Protein AF-A0A0A1U941-F1 (afdb_monomer_lite)

Radius of gyration: 19.76 Å; chains: 1; bounding box: 42×55×69 Å

Structure (mmCIF, N/CA/C/O backbone):
data_AF-A0A0A1U941-F1
#
_entry.id   AF-A0A0A1U941-F1
#
loop_
_atom_site.group_PDB
_atom_site.id
_atom_site.type_symbol
_atom_site.label_atom_id
_atom_site.label_alt_id
_atom_site.label_comp_id
_atom_site.label_asym_id
_atom_site.label_entity_id
_atom_site.label_seq_id
_atom_site.pdbx_PDB_ins_code
_atom_site.Cartn_x
_atom_site.Cartn_y
_atom_site.Cartn_z
_atom_site.occupancy
_atom_site.B_iso_or_equiv
_atom_site.auth_seq_id
_atom_site.auth_comp_id
_atom_site.auth_asym_id
_atom_site.auth_atom_id
_atom_site.pdbx_PDB_model_num
ATOM 1 N N . MET A 1 1 ? 17.960 16.215 40.828 1.00 36.94 1 MET A N 1
ATOM 2 C CA . MET A 1 1 ? 18.310 16.130 39.390 1.00 36.94 1 MET A CA 1
ATOM 3 C C . MET A 1 1 ? 17.607 14.929 38.773 1.00 36.94 1 MET A C 1
ATOM 5 O O . MET A 1 1 ? 17.983 13.797 39.035 1.00 36.94 1 MET A O 1
ATOM 9 N N . THR A 1 2 ? 16.534 15.159 38.022 1.00 33.59 2 THR A N 1
ATOM 10 C CA . THR A 1 2 ? 15.685 14.113 37.433 1.00 33.59 2 THR A CA 1
ATOM 11 C C . THR A 1 2 ? 16.182 13.765 36.027 1.00 33.59 2 THR A C 1
ATOM 13 O O . THR A 1 2 ? 16.009 14.549 35.094 1.00 33.59 2 THR A O 1
ATOM 16 N N . MET A 1 3 ? 16.787 12.585 35.854 1.00 32.22 3 MET A N 1
ATOM 17 C CA . MET A 1 3 ? 17.094 12.040 34.526 1.00 32.22 3 MET A CA 1
ATOM 18 C C . MET A 1 3 ? 15.788 11.693 33.794 1.00 32.22 3 MET A C 1
ATOM 20 O O . MET A 1 3 ? 15.129 10.698 34.094 1.00 32.22 3 MET A O 1
ATOM 24 N N . LYS A 1 4 ? 15.391 12.510 32.813 1.00 35.06 4 LYS A N 1
ATOM 25 C CA . LYS A 1 4 ? 14.251 12.219 31.933 1.00 35.06 4 LYS A CA 1
ATOM 26 C C . LYS A 1 4 ? 14.656 11.257 30.805 1.00 35.06 4 LYS A C 1
ATOM 28 O O . LYS A 1 4 ? 15.290 11.651 29.837 1.00 35.06 4 LYS A O 1
ATOM 33 N N . SER A 1 5 ? 14.201 10.007 30.925 1.00 40.88 5 SER A N 1
ATOM 34 C CA . SER A 1 5 ? 13.578 9.175 29.873 1.00 40.88 5 SER A CA 1
ATOM 35 C C . SER A 1 5 ? 14.052 9.377 28.412 1.00 40.88 5 SER A C 1
ATOM 37 O O . SER A 1 5 ? 13.290 9.847 27.564 1.00 40.88 5 SER A O 1
ATOM 39 N N . THR A 1 6 ? 15.251 8.905 28.065 1.00 40.25 6 THR A N 1
ATOM 40 C CA . THR A 1 6 ? 15.697 8.782 26.657 1.00 40.25 6 THR A CA 1
ATOM 41 C C . THR A 1 6 ? 15.328 7.423 26.034 1.00 40.25 6 THR A C 1
ATOM 43 O O . THR A 1 6 ? 15.095 7.340 24.832 1.00 40.25 6 THR A O 1
ATOM 46 N N . LYS A 1 7 ? 15.183 6.352 26.837 1.00 34.38 7 LYS A N 1
ATOM 47 C CA . LYS A 1 7 ? 14.911 4.977 26.350 1.00 34.38 7 LYS A CA 1
ATOM 48 C C . LYS A 1 7 ? 13.519 4.783 25.724 1.00 34.38 7 LYS A C 1
ATOM 50 O O . LYS A 1 7 ? 13.363 3.994 24.798 1.00 34.38 7 LYS A O 1
ATOM 55 N N . THR A 1 8 ? 12.510 5.519 26.184 1.00 39.25 8 THR A N 1
ATOM 56 C CA . THR A 1 8 ? 11.097 5.336 25.788 1.00 39.25 8 THR A CA 1
ATOM 57 C C . THR A 1 8 ? 10.763 5.900 24.400 1.00 39.25 8 THR A C 1
ATOM 59 O O . THR A 1 8 ? 9.733 5.563 23.816 1.00 39.25 8 THR A O 1
ATOM 62 N N . PHE A 1 9 ? 11.598 6.804 23.879 1.00 39.53 9 PHE A N 1
ATOM 63 C CA . PHE A 1 9 ? 11.380 7.457 22.584 1.00 39.53 9 PHE A CA 1
ATOM 64 C C . PHE A 1 9 ? 11.915 6.604 21.426 1.00 39.53 9 PHE A C 1
ATOM 66 O O . PHE A 1 9 ? 11.275 6.503 20.378 1.00 39.53 9 PHE A O 1
ATOM 73 N N . THR A 1 10 ? 13.051 5.937 21.640 1.00 44.06 10 THR A N 1
ATOM 74 C CA . THR A 1 10 ? 13.724 5.089 20.647 1.00 44.06 10 THR A CA 1
ATOM 75 C C . THR A 1 10 ? 12.902 3.842 20.311 1.00 44.06 10 THR A C 1
ATOM 77 O O . THR A 1 10 ? 12.769 3.491 19.139 1.00 44.06 10 THR A O 1
ATOM 80 N N . THR A 1 11 ? 12.260 3.225 21.311 1.00 52.72 11 THR A N 1
ATOM 81 C CA . THR A 1 11 ? 11.390 2.049 21.127 1.00 52.72 11 THR A CA 1
ATOM 82 C C . THR A 1 11 ? 10.137 2.374 20.310 1.00 52.72 11 THR A C 1
ATOM 84 O O . THR A 1 11 ? 9.855 1.705 19.319 1.00 52.72 11 THR A O 1
ATOM 87 N N . LYS A 1 12 ? 9.434 3.471 20.627 1.00 56.75 12 LYS A N 1
ATOM 88 C CA . LYS A 1 12 ? 8.214 3.889 19.905 1.00 56.75 12 LYS A CA 1
ATOM 89 C C . LYS A 1 12 ? 8.467 4.268 18.442 1.00 56.75 12 LYS A C 1
ATOM 91 O O . LYS A 1 12 ? 7.613 4.032 17.584 1.00 56.75 12 LYS A O 1
ATOM 96 N N . ILE A 1 13 ? 9.612 4.890 18.147 1.00 54.88 13 ILE A N 1
ATOM 97 C CA . ILE A 1 13 ? 9.998 5.229 16.769 1.00 54.88 13 ILE A CA 1
ATOM 98 C C . ILE A 1 13 ? 10.307 3.953 15.978 1.00 54.88 13 ILE A C 1
ATOM 100 O O . ILE A 1 13 ? 9.843 3.834 14.842 1.00 54.88 13 ILE A O 1
ATOM 104 N N . SER A 1 14 ? 11.017 2.997 16.587 1.00 60.19 14 SER A N 1
ATOM 105 C CA . SER A 1 14 ? 11.304 1.690 15.986 1.00 60.19 14 SER A CA 1
ATOM 106 C C . SER A 1 14 ? 10.013 0.933 15.643 1.00 60.19 14 SER A C 1
ATOM 108 O O . SER A 1 14 ? 9.787 0.605 14.480 1.00 60.19 14 SER A O 1
ATOM 110 N N . GLU A 1 15 ? 9.081 0.809 16.594 1.00 66.00 15 GLU A N 1
ATOM 111 C CA . GLU A 1 15 ? 7.788 0.133 16.389 1.00 66.00 15 GLU A CA 1
ATOM 112 C C . GLU A 1 15 ? 6.951 0.753 15.261 1.00 66.00 15 GLU A C 1
ATOM 114 O O . GLU A 1 15 ? 6.338 0.047 14.457 1.00 66.00 15 GLU A O 1
ATOM 119 N N . SER A 1 16 ? 6.925 2.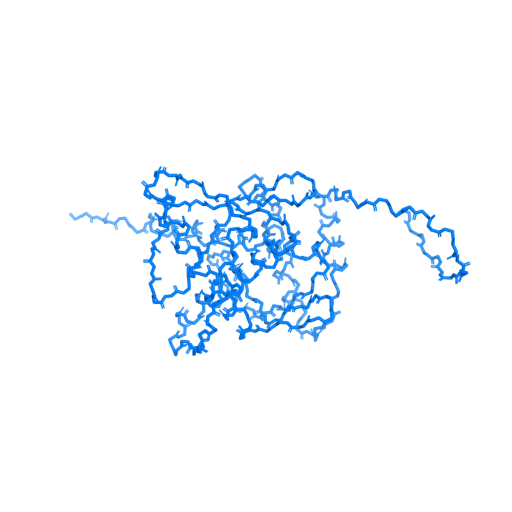088 15.179 1.00 77.75 16 SER A N 1
ATOM 120 C CA . SER A 1 16 ? 6.203 2.805 14.124 1.00 77.75 16 SER A CA 1
ATOM 121 C C . SER A 1 16 ? 6.803 2.538 12.741 1.00 77.75 16 SER A C 1
ATOM 123 O O . SER A 1 16 ? 6.058 2.333 11.781 1.00 77.75 16 SER A O 1
ATOM 125 N N . ARG A 1 17 ? 8.140 2.502 12.625 1.00 79.94 17 ARG A N 1
ATOM 126 C CA . ARG A 1 17 ? 8.818 2.195 11.355 1.00 79.94 17 ARG A CA 1
ATOM 127 C C . ARG A 1 17 ? 8.649 0.734 10.958 1.00 79.94 17 ARG A C 1
ATOM 129 O O . ARG A 1 17 ? 8.277 0.493 9.815 1.00 79.94 17 ARG A O 1
ATOM 136 N N . THR A 1 18 ? 8.818 -0.204 11.887 1.00 84.94 18 THR A N 1
ATOM 137 C CA . THR A 1 18 ? 8.561 -1.634 11.660 1.00 84.94 18 THR A CA 1
ATOM 138 C C . THR A 1 18 ? 7.131 -1.864 11.185 1.00 84.94 18 THR A C 1
ATOM 140 O O . THR A 1 18 ? 6.916 -2.528 10.179 1.00 84.94 18 THR A O 1
ATOM 143 N N . LYS A 1 19 ? 6.128 -1.228 11.809 1.00 87.94 19 LYS A N 1
ATOM 144 C CA . LYS A 1 19 ? 4.737 -1.350 11.346 1.00 87.94 19 LYS A CA 1
ATOM 145 C C . LYS A 1 19 ? 4.562 -0.900 9.892 1.00 87.94 19 LYS A C 1
ATOM 147 O O . LYS A 1 19 ? 3.838 -1.547 9.140 1.00 87.94 19 LYS A O 1
ATOM 152 N N . LYS A 1 20 ? 5.202 0.204 9.495 1.00 90.38 20 LYS A N 1
ATOM 153 C CA . LYS A 1 20 ? 5.170 0.671 8.102 1.00 90.38 20 LYS A CA 1
ATOM 154 C C . LYS A 1 20 ? 5.884 -0.297 7.167 1.00 90.38 20 LYS A C 1
ATOM 156 O O . LYS A 1 20 ? 5.332 -0.613 6.125 1.00 90.38 20 LYS A O 1
ATOM 161 N N . ALA A 1 21 ? 7.061 -0.787 7.550 1.00 89.75 21 ALA A N 1
ATOM 162 C CA . ALA A 1 21 ? 7.839 -1.721 6.744 1.00 89.75 21 ALA A CA 1
ATOM 163 C C . ALA A 1 21 ? 7.063 -3.020 6.495 1.00 89.75 21 ALA A C 1
ATOM 165 O O . ALA A 1 21 ? 6.881 -3.399 5.343 1.00 89.75 21 ALA A O 1
ATOM 166 N N . LEU A 1 22 ? 6.507 -3.631 7.544 1.00 91.88 22 LEU A N 1
ATOM 167 C CA . LEU A 1 22 ? 5.680 -4.835 7.433 1.00 91.88 22 LEU A CA 1
ATOM 168 C C . LEU A 1 22 ? 4.399 -4.584 6.626 1.00 91.88 22 LEU A C 1
ATOM 170 O O . LEU A 1 22 ? 4.016 -5.410 5.803 1.00 91.88 22 LEU A O 1
ATOM 174 N N . SER A 1 23 ? 3.756 -3.427 6.814 1.00 94.44 23 SER A N 1
ATOM 175 C CA . SER A 1 23 ? 2.601 -3.036 6.000 1.00 94.44 23 SER A CA 1
ATOM 176 C C . SER A 1 23 ? 2.958 -2.857 4.525 1.00 94.44 23 SER A C 1
ATOM 178 O O . SER A 1 23 ? 2.134 -3.164 3.676 1.00 94.44 23 SER A O 1
ATOM 180 N N . THR A 1 24 ? 4.134 -2.329 4.189 1.00 94.06 24 THR A N 1
ATOM 181 C CA . THR A 1 24 ? 4.571 -2.229 2.790 1.00 94.06 24 THR A CA 1
ATOM 182 C C . THR A 1 24 ? 4.964 -3.597 2.246 1.00 94.06 24 THR A C 1
ATOM 184 O O . THR A 1 24 ? 4.633 -3.903 1.107 1.00 94.06 24 THR A O 1
ATOM 187 N N . ALA A 1 25 ? 5.610 -4.444 3.051 1.00 91.81 25 ALA A N 1
ATOM 188 C CA . ALA A 1 25 ? 5.963 -5.808 2.667 1.00 91.81 25 ALA A CA 1
ATOM 189 C C . ALA A 1 25 ? 4.730 -6.634 2.297 1.00 91.81 25 ALA A C 1
ATOM 191 O O . ALA A 1 25 ? 4.763 -7.354 1.305 1.00 91.81 25 ALA A O 1
ATOM 192 N N . SER A 1 26 ? 3.631 -6.498 3.046 1.00 94.69 26 SER A N 1
ATOM 193 C CA . SER A 1 26 ? 2.393 -7.204 2.718 1.00 94.69 26 SER A CA 1
ATOM 194 C C . SER A 1 26 ? 1.805 -6.717 1.392 1.00 94.69 26 SER A C 1
ATOM 196 O O . SER A 1 26 ? 1.438 -7.539 0.559 1.00 94.69 26 SER A O 1
ATOM 198 N N . LEU A 1 27 ? 1.790 -5.404 1.138 1.00 96.81 27 LEU A N 1
ATOM 199 C CA . LEU A 1 27 ? 1.355 -4.860 -0.153 1.00 96.81 27 LEU A CA 1
ATOM 200 C C . LEU A 1 27 ? 2.236 -5.345 -1.314 1.00 96.81 27 LEU A C 1
ATOM 202 O O . LEU A 1 27 ? 1.707 -5.703 -2.363 1.00 96.81 27 LEU A O 1
ATOM 206 N N . ILE A 1 28 ? 3.560 -5.385 -1.127 1.00 94.00 28 ILE A N 1
ATOM 207 C CA . ILE A 1 28 ? 4.504 -5.917 -2.120 1.00 94.00 28 ILE A CA 1
ATOM 208 C C . ILE A 1 28 ? 4.195 -7.387 -2.396 1.00 94.00 28 ILE A C 1
ATOM 210 O O . ILE A 1 28 ? 3.999 -7.742 -3.552 1.00 94.00 28 ILE A O 1
ATOM 214 N N . LEU A 1 29 ? 4.094 -8.217 -1.354 1.00 93.50 29 LEU A N 1
ATOM 215 C CA . LEU A 1 29 ? 3.805 -9.646 -1.477 1.00 93.50 29 LEU A CA 1
ATOM 216 C C . LEU A 1 29 ? 2.537 -9.889 -2.303 1.00 93.50 29 LEU A C 1
ATOM 218 O O . LEU A 1 29 ? 2.562 -10.645 -3.270 1.00 93.50 29 LEU A O 1
ATOM 222 N N . PHE A 1 30 ? 1.441 -9.206 -1.965 1.00 94.25 30 PHE A N 1
ATOM 223 C CA . PHE A 1 30 ? 0.198 -9.346 -2.719 1.00 94.25 30 PHE A CA 1
ATOM 224 C C . PHE A 1 30 ? 0.293 -8.776 -4.132 1.00 94.25 30 PHE A C 1
ATOM 226 O O . PHE A 1 30 ? -0.311 -9.344 -5.031 1.00 94.25 30 PHE A O 1
ATOM 233 N N . SER A 1 31 ? 1.066 -7.713 -4.359 1.00 93.81 31 SER A N 1
ATOM 234 C CA . SER A 1 31 ? 1.250 -7.172 -5.710 1.00 93.81 31 SER A CA 1
ATOM 235 C C . SER A 1 31 ? 2.032 -8.133 -6.606 1.00 93.81 31 SER A C 1
ATOM 237 O O . SER A 1 31 ? 1.650 -8.352 -7.751 1.00 93.81 31 SER A O 1
ATOM 239 N N . LEU A 1 32 ? 3.083 -8.762 -6.075 1.00 91.06 32 LEU A N 1
ATOM 240 C CA . LEU A 1 32 ? 3.851 -9.793 -6.778 1.00 91.06 32 LEU A CA 1
ATOM 241 C C . LEU A 1 32 ? 2.991 -11.029 -7.090 1.00 91.06 32 LEU A C 1
ATOM 243 O O . LEU A 1 32 ? 3.099 -11.586 -8.176 1.00 91.06 32 LEU A O 1
ATOM 247 N N . ASN A 1 33 ? 2.080 -11.403 -6.183 1.00 90.12 33 ASN A N 1
ATOM 248 C CA . ASN A 1 33 ? 1.083 -12.462 -6.408 1.00 90.12 33 ASN A CA 1
ATOM 249 C C . ASN A 1 33 ? 0.000 -12.084 -7.437 1.00 90.12 33 ASN A C 1
ATOM 251 O O . ASN A 1 33 ? -0.875 -12.894 -7.732 1.00 90.12 33 ASN A O 1
ATOM 255 N N . GLN A 1 34 ? 0.004 -10.849 -7.934 1.00 90.31 34 GLN A N 1
ATOM 256 C CA . GLN A 1 34 ? -0.816 -10.388 -9.055 1.00 90.31 34 GLN A CA 1
ATOM 257 C C . GLN A 1 34 ? 0.052 -10.160 -10.299 1.00 90.31 34 GLN A C 1
ATOM 259 O O . GLN A 1 34 ? -0.248 -9.281 -11.098 1.00 90.31 34 GLN A O 1
ATOM 264 N N . ASP A 1 35 ? 1.158 -10.902 -10.421 1.00 90.06 35 ASP A N 1
ATOM 265 C CA . ASP A 1 35 ? 2.114 -10.861 -11.533 1.00 90.06 35 ASP A CA 1
ATOM 266 C C . ASP A 1 35 ? 2.799 -9.502 -11.759 1.00 90.06 35 ASP A C 1
ATOM 268 O O . ASP A 1 35 ? 3.413 -9.262 -12.804 1.00 90.06 35 ASP A O 1
ATOM 272 N N . ALA A 1 36 ? 2.748 -8.603 -10.771 1.00 88.50 36 ALA A N 1
ATOM 273 C CA . ALA A 1 36 ? 3.471 -7.346 -10.857 1.00 88.50 36 ALA A CA 1
ATOM 274 C C . ALA A 1 36 ? 4.982 -7.578 -10.762 1.00 88.50 36 ALA A C 1
ATOM 276 O O . ALA A 1 36 ? 5.465 -8.426 -10.009 1.00 88.50 36 ALA A O 1
ATOM 277 N N . LYS A 1 37 ? 5.749 -6.757 -11.477 1.00 89.81 37 LYS A N 1
ATOM 278 C CA . LYS A 1 37 ? 7.209 -6.683 -11.358 1.00 89.81 37 LYS A CA 1
ATOM 279 C C . LYS A 1 37 ? 7.583 -5.342 -10.752 1.00 89.81 37 LYS A C 1
ATOM 281 O O . LYS A 1 37 ? 7.129 -4.304 -11.225 1.00 89.81 37 LYS A O 1
ATOM 286 N N . ILE A 1 38 ? 8.413 -5.352 -9.715 1.00 87.44 38 ILE A N 1
ATOM 287 C CA . ILE A 1 38 ? 8.789 -4.143 -8.980 1.00 87.44 38 ILE A CA 1
ATOM 288 C C . ILE A 1 38 ? 10.301 -3.983 -9.029 1.00 87.44 38 ILE A C 1
ATOM 290 O O . ILE A 1 38 ? 11.036 -4.842 -8.549 1.00 87.44 38 ILE A O 1
ATOM 294 N N . LYS A 1 39 ? 10.762 -2.851 -9.554 1.00 85.12 39 LYS A N 1
ATOM 295 C CA . LYS A 1 39 ? 12.149 -2.418 -9.418 1.00 85.12 39 LYS A CA 1
ATOM 296 C C . LYS A 1 39 ? 12.263 -1.542 -8.180 1.00 85.12 39 LYS A C 1
ATOM 298 O O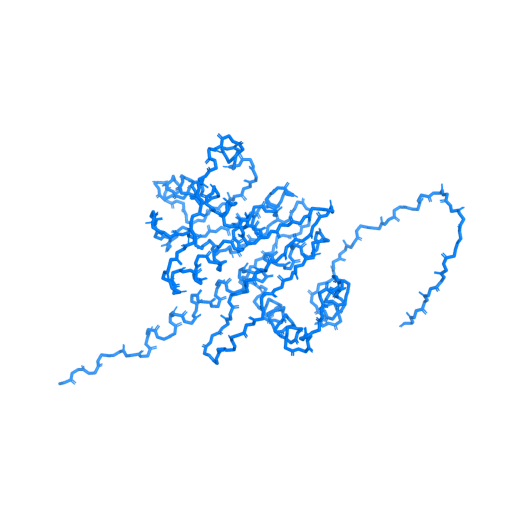 . LYS A 1 39 ? 11.559 -0.538 -8.065 1.00 85.12 39 LYS A O 1
ATOM 303 N N . PHE A 1 40 ? 13.147 -1.896 -7.256 1.00 82.12 40 PHE A N 1
ATOM 304 C CA . PHE A 1 40 ? 13.417 -1.099 -6.060 1.00 82.12 40 PHE A CA 1
ATOM 305 C C . PHE A 1 40 ? 14.607 -0.175 -6.276 1.00 82.12 40 PHE A C 1
ATOM 307 O O . PHE A 1 40 ? 15.533 -0.505 -7.011 1.00 82.12 40 PHE A O 1
ATOM 314 N N . ASN A 1 41 ? 14.595 0.974 -5.600 1.00 69.62 41 ASN A N 1
ATOM 315 C CA . ASN A 1 41 ? 15.787 1.810 -5.538 1.00 69.62 41 ASN A CA 1
ATOM 316 C C . ASN A 1 41 ? 16.819 1.098 -4.659 1.00 69.62 41 ASN A C 1
ATOM 318 O O . ASN A 1 41 ? 16.453 0.554 -3.610 1.00 69.62 41 ASN A O 1
ATOM 322 N N . SER A 1 42 ? 18.095 1.124 -5.038 1.00 53.56 42 SER A N 1
ATOM 323 C CA . SER A 1 42 ? 19.158 0.665 -4.147 1.00 53.56 42 SER A CA 1
ATOM 324 C C . SER A 1 42 ? 19.086 1.476 -2.842 1.00 53.56 42 SER A C 1
ATOM 326 O O . SER A 1 42 ? 18.858 2.690 -2.839 1.00 53.56 42 SER A O 1
ATOM 328 N N . THR A 1 43 ? 19.182 0.817 -1.682 1.00 49.22 43 THR A N 1
ATOM 329 C CA . THR A 1 43 ? 19.010 1.504 -0.389 1.00 49.22 43 THR A CA 1
ATOM 330 C C . THR A 1 43 ? 20.264 1.421 0.478 1.00 49.22 43 THR A C 1
ATOM 332 O O . THR A 1 43 ? 20.522 0.379 1.064 1.00 49.22 43 THR A O 1
ATOM 335 N N . LYS A 1 44 ? 20.922 2.569 0.734 1.00 43.81 44 LYS A N 1
ATOM 336 C CA . LYS A 1 44 ? 20.970 3.177 2.086 1.00 43.81 44 LYS A CA 1
ATOM 337 C C . LYS A 1 44 ? 20.757 2.230 3.258 1.00 43.81 44 LYS A C 1
ATOM 339 O O . LYS A 1 44 ? 19.694 2.345 3.856 1.00 43.81 44 LYS A O 1
ATOM 344 N N . GLU A 1 45 ? 21.659 1.293 3.563 1.00 42.00 45 GLU A N 1
ATOM 345 C CA . GLU A 1 45 ? 21.644 0.504 4.807 1.00 42.00 45 GLU A CA 1
ATOM 346 C C . GLU A 1 45 ? 21.455 1.403 6.037 1.00 42.00 45 GLU A C 1
ATOM 348 O O . GLU A 1 45 ? 21.943 2.528 6.102 1.00 42.00 45 GLU A O 1
ATOM 353 N N . SER A 1 46 ? 20.643 0.937 6.981 1.00 42.00 46 SER A N 1
ATOM 354 C CA . SER A 1 46 ? 20.362 1.614 8.244 1.00 42.00 46 SER A CA 1
ATOM 355 C C . SER A 1 46 ? 20.349 0.525 9.301 1.00 42.00 46 SER A C 1
ATOM 357 O O . SER A 1 46 ? 19.467 -0.333 9.277 1.00 42.00 46 SER A O 1
ATOM 359 N N . ASN A 1 47 ? 21.306 0.586 10.223 1.00 44.38 47 ASN A N 1
ATOM 360 C CA . ASN A 1 47 ? 21.529 -0.440 11.244 1.00 44.38 47 ASN A CA 1
ATOM 361 C C . ASN A 1 47 ? 20.440 -0.488 12.333 1.00 44.38 47 ASN A C 1
ATOM 363 O O . ASN A 1 47 ? 20.409 -1.428 13.116 1.00 44.38 47 ASN A O 1
ATOM 367 N N . TYR A 1 48 ? 19.544 0.506 12.404 1.00 44.94 48 TYR A N 1
ATOM 368 C CA . TYR A 1 48 ? 18.706 0.726 13.594 1.00 44.94 48 TYR A CA 1
ATOM 369 C C . TYR A 1 48 ? 17.212 0.391 13.439 1.00 44.94 48 TYR A C 1
ATOM 371 O O . TYR A 1 48 ? 16.501 0.370 14.441 1.00 44.94 48 TYR A O 1
ATOM 379 N N . ALA A 1 49 ? 16.701 0.168 12.221 1.00 57.03 49 ALA A N 1
ATOM 380 C CA . ALA A 1 49 ? 15.280 -0.121 11.991 1.00 57.03 49 ALA A CA 1
ATOM 381 C C . ALA A 1 49 ? 15.025 -0.810 10.642 1.00 57.03 49 ALA A C 1
ATOM 383 O O . ALA A 1 49 ? 15.795 -0.648 9.690 1.00 57.03 49 ALA A O 1
ATOM 384 N N . GLU A 1 50 ? 13.894 -1.516 10.533 1.00 66.81 50 GLU A N 1
ATOM 385 C CA . GLU A 1 50 ? 13.411 -2.012 9.244 1.00 66.81 50 GLU A CA 1
ATOM 386 C C . GLU A 1 50 ? 13.119 -0.846 8.294 1.00 66.81 50 GLU A C 1
ATOM 388 O O . GLU A 1 50 ? 12.461 0.141 8.649 1.00 66.81 50 GLU A O 1
ATOM 393 N N . LYS A 1 51 ? 13.641 -0.952 7.069 1.00 75.06 51 LYS A N 1
ATOM 394 C CA . LYS A 1 51 ? 13.415 0.050 6.034 1.00 75.06 51 LYS A CA 1
ATOM 395 C C . LYS A 1 51 ? 12.080 -0.201 5.355 1.00 75.06 51 LYS A C 1
ATOM 397 O O . LYS A 1 51 ? 11.749 -1.329 5.007 1.00 75.06 51 LYS A O 1
ATOM 402 N N . VAL A 1 52 ? 11.357 0.887 5.132 1.00 80.62 52 VAL A N 1
ATOM 403 C CA . VAL A 1 52 ? 10.203 0.902 4.241 1.00 80.62 52 VAL A CA 1
ATOM 404 C C . VAL A 1 52 ? 10.752 0.922 2.819 1.00 80.62 52 VAL A C 1
ATOM 406 O O . VAL A 1 52 ? 11.536 1.809 2.477 1.00 80.62 52 VAL A O 1
ATOM 409 N N . PHE A 1 53 ? 10.398 -0.079 2.019 1.00 81.88 53 PHE A N 1
ATOM 410 C CA . PHE A 1 53 ? 10.854 -0.170 0.636 1.00 81.88 53 PHE A CA 1
ATOM 411 C C . PHE A 1 53 ? 10.248 0.945 -0.222 1.00 81.88 53 PHE A C 1
ATOM 413 O O . PHE A 1 53 ? 9.107 1.353 -0.014 1.00 81.88 53 PHE A O 1
ATOM 420 N N . ILE A 1 54 ? 11.027 1.428 -1.192 1.00 82.81 54 ILE A N 1
ATOM 421 C CA . ILE A 1 54 ? 10.618 2.440 -2.169 1.00 82.81 54 ILE A CA 1
ATOM 422 C C . ILE A 1 54 ? 10.878 1.865 -3.562 1.00 82.81 54 ILE A C 1
ATOM 424 O O . ILE A 1 54 ? 12.021 1.536 -3.891 1.00 82.81 54 ILE A O 1
ATOM 428 N N . GLY A 1 55 ? 9.828 1.751 -4.371 1.00 83.50 55 GLY A N 1
ATOM 429 C CA . GLY A 1 55 ? 9.939 1.382 -5.777 1.00 83.50 55 GLY A CA 1
ATOM 430 C C . GLY A 1 55 ? 10.468 2.527 -6.643 1.00 83.50 55 GLY A C 1
ATOM 431 O O . GLY A 1 55 ? 10.269 3.710 -6.354 1.00 83.50 55 GLY A O 1
ATOM 432 N N . GLU A 1 56 ? 11.139 2.174 -7.730 1.00 84.88 56 GLU A N 1
ATOM 433 C CA . GLU A 1 56 ? 11.432 3.071 -8.853 1.00 84.88 56 GLU A CA 1
ATOM 434 C C . GLU A 1 56 ? 10.450 2.860 -9.990 1.00 84.88 56 GLU A C 1
ATOM 436 O O . GLU A 1 56 ? 10.011 3.830 -10.604 1.00 84.88 56 GLU A O 1
ATOM 441 N N . GLU A 1 57 ? 10.114 1.595 -10.230 1.00 87.94 57 GLU A N 1
ATOM 442 C CA . GLU A 1 57 ? 9.323 1.161 -11.363 1.00 87.94 57 GLU A CA 1
ATOM 443 C C . GLU A 1 57 ? 8.426 -0.003 -10.953 1.00 87.94 57 GLU A C 1
ATOM 445 O O . GLU A 1 57 ? 8.823 -0.874 -10.175 1.00 87.94 57 GLU A O 1
ATOM 450 N N . PHE A 1 58 ? 7.210 -0.005 -11.474 1.00 91.56 58 PHE A N 1
ATOM 451 C CA . PHE A 1 58 ? 6.222 -1.046 -11.268 1.00 91.56 58 PHE A CA 1
ATOM 452 C C . PHE A 1 58 ? 5.631 -1.410 -12.626 1.00 91.56 58 PHE A C 1
ATOM 454 O O . PHE A 1 58 ? 5.051 -0.554 -13.292 1.00 91.56 58 PHE A O 1
ATOM 461 N N . LYS A 1 59 ? 5.789 -2.665 -13.050 1.00 93.62 59 LYS A N 1
ATOM 462 C CA . LYS A 1 59 ? 5.245 -3.174 -14.312 1.00 93.62 59 LYS A CA 1
ATOM 463 C C . LYS A 1 59 ? 4.126 -4.164 -14.048 1.00 93.62 59 LYS A C 1
ATOM 465 O O . LYS A 1 59 ? 4.290 -5.070 -13.234 1.00 93.62 59 LYS A O 1
ATOM 470 N N . ILE A 1 60 ? 3.033 -4.035 -14.783 1.00 93.88 60 ILE A N 1
ATOM 471 C CA . ILE A 1 60 ? 1.927 -4.993 -14.773 1.00 93.88 60 ILE A CA 1
ATOM 472 C C . ILE A 1 60 ? 1.186 -4.922 -16.105 1.00 93.88 60 ILE A C 1
ATOM 474 O O . ILE A 1 60 ? 0.965 -3.825 -16.607 1.00 93.88 60 ILE A O 1
ATOM 478 N N . GLU A 1 61 ? 0.809 -6.065 -16.688 1.00 91.94 61 GLU A N 1
ATOM 479 C CA . GLU A 1 61 ? -0.043 -6.113 -17.897 1.00 91.94 61 GLU A CA 1
ATOM 480 C C . GLU A 1 61 ? 0.453 -5.196 -19.040 1.00 91.94 61 GLU A C 1
ATOM 482 O O . GLU A 1 61 ? -0.318 -4.492 -19.687 1.00 91.94 61 GLU A O 1
ATOM 487 N N . GLY A 1 62 ? 1.773 -5.135 -19.248 1.00 88.62 62 GLY A N 1
ATOM 488 C CA . GLY A 1 62 ? 2.395 -4.278 -20.267 1.00 88.62 62 GLY A CA 1
ATOM 489 C C . GLY A 1 62 ? 2.446 -2.779 -19.933 1.00 88.62 62 GLY A C 1
ATOM 490 O O . GLY A 1 62 ? 3.062 -2.019 -20.674 1.00 88.62 62 GLY A O 1
ATOM 491 N N . LYS A 1 63 ? 1.865 -2.338 -18.812 1.00 94.00 63 LYS A N 1
ATOM 492 C CA . LYS A 1 63 ? 1.966 -0.963 -18.308 1.00 94.00 63 LYS A CA 1
ATOM 493 C C . LYS A 1 63 ? 3.182 -0.808 -17.408 1.00 94.00 63 LYS A C 1
ATOM 495 O O . LYS A 1 63 ? 3.503 -1.703 -16.626 1.00 94.00 63 LYS A O 1
ATOM 500 N N . VAL A 1 64 ? 3.822 0.355 -17.491 1.00 93.75 64 VAL A N 1
ATOM 501 C CA . VAL A 1 64 ? 4.964 0.738 -16.657 1.00 93.75 64 VAL A CA 1
ATOM 502 C C . VAL A 1 64 ? 4.596 1.997 -15.887 1.00 93.75 64 VAL A C 1
ATOM 504 O O . VAL A 1 64 ? 4.221 3.002 -16.482 1.00 93.75 64 VAL A O 1
ATOM 507 N N . TYR A 1 65 ? 4.709 1.927 -14.567 1.00 93.62 65 TYR A N 1
ATOM 508 C CA . TYR A 1 65 ? 4.492 3.037 -13.649 1.00 93.62 65 TYR A CA 1
ATOM 509 C C . TYR A 1 65 ? 5.813 3.406 -12.989 1.00 93.62 65 TYR A C 1
ATOM 511 O O . TYR A 1 65 ? 6.585 2.538 -12.580 1.00 93.62 65 TYR A O 1
ATOM 519 N N . THR A 1 66 ? 6.055 4.700 -12.859 1.00 91.56 66 THR A N 1
ATOM 520 C CA . THR A 1 66 ? 7.296 5.276 -12.346 1.00 91.56 66 THR A CA 1
ATOM 521 C C . THR A 1 66 ? 7.027 6.157 -11.126 1.00 91.56 66 THR A C 1
ATOM 523 O O . THR A 1 66 ? 5.890 6.330 -10.683 1.00 91.56 66 THR A O 1
ATOM 526 N N . ARG A 1 67 ? 8.075 6.751 -10.545 1.00 86.69 67 ARG A N 1
ATOM 527 C CA . ARG A 1 67 ? 7.941 7.624 -9.362 1.00 86.69 67 ARG A CA 1
ATOM 528 C C . ARG A 1 67 ? 6.925 8.769 -9.525 1.00 86.69 67 ARG A C 1
ATOM 530 O O . ARG A 1 67 ? 6.148 8.958 -8.587 1.00 86.69 67 ARG A O 1
ATOM 537 N N . PRO A 1 68 ? 6.894 9.522 -10.644 1.00 88.94 68 PRO A N 1
ATOM 538 C CA . PRO A 1 68 ? 5.827 10.490 -10.903 1.00 88.94 68 PRO A CA 1
ATOM 539 C C . PRO A 1 68 ? 4.420 9.891 -10.794 1.00 88.94 68 PRO A C 1
ATOM 541 O O . PRO A 1 68 ? 3.551 10.489 -10.159 1.00 88.94 68 PRO A O 1
ATOM 544 N N . ASP A 1 69 ? 4.208 8.686 -11.327 1.00 91.19 69 ASP A N 1
ATOM 545 C CA . ASP A 1 69 ? 2.913 8.000 -11.275 1.00 91.19 69 ASP A CA 1
ATOM 546 C C . ASP A 1 69 ? 2.543 7.593 -9.848 1.00 91.19 69 ASP A C 1
ATOM 548 O O . ASP A 1 69 ? 1.396 7.768 -9.426 1.00 91.19 69 ASP A O 1
ATOM 552 N N . PHE A 1 70 ? 3.520 7.111 -9.069 1.00 91.81 70 PHE A N 1
ATOM 553 C CA . PHE A 1 70 ? 3.315 6.769 -7.659 1.00 91.81 70 PHE A CA 1
ATOM 554 C C . PHE A 1 70 ? 2.891 7.994 -6.856 1.00 91.81 70 PHE A C 1
ATOM 556 O O . PHE A 1 70 ? 1.941 7.933 -6.078 1.00 91.81 70 PHE A O 1
ATOM 563 N N . LEU A 1 71 ? 3.583 9.118 -7.061 1.00 88.81 71 LEU A N 1
ATOM 564 C CA . LEU A 1 71 ? 3.273 10.379 -6.401 1.00 88.81 71 LEU A CA 1
ATOM 565 C C . LEU A 1 71 ? 1.870 10.857 -6.773 1.00 88.81 71 LEU A C 1
ATOM 567 O O . LEU A 1 71 ? 1.051 11.073 -5.882 1.00 88.81 71 LEU A O 1
ATOM 571 N N . LYS A 1 72 ? 1.571 10.958 -8.071 1.00 88.75 72 LYS A N 1
ATOM 572 C CA . LYS A 1 72 ? 0.258 11.367 -8.583 1.00 88.75 72 LYS A CA 1
ATOM 573 C C . LYS A 1 72 ? -0.872 10.525 -7.987 1.00 88.75 72 LYS A C 1
ATOM 575 O O . LYS A 1 72 ? -1.820 11.073 -7.426 1.00 88.75 72 LYS A O 1
ATOM 580 N N . THR A 1 73 ? -0.734 9.202 -8.043 1.00 91.12 73 THR A N 1
ATOM 581 C CA . THR A 1 73 ? -1.708 8.254 -7.480 1.00 91.12 73 THR A CA 1
ATOM 582 C C . THR A 1 73 ? -1.884 8.470 -5.980 1.00 91.12 73 THR A C 1
ATOM 584 O O . THR A 1 73 ? -3.005 8.532 -5.478 1.00 91.12 73 THR A O 1
ATOM 587 N N . ALA A 1 74 ? -0.780 8.644 -5.252 1.00 91.06 74 ALA A N 1
ATOM 588 C CA . ALA A 1 74 ? -0.811 8.825 -3.812 1.00 91.06 74 ALA A CA 1
ATOM 589 C C . ALA A 1 74 ? -1.442 10.150 -3.373 1.00 91.06 74 ALA A C 1
ATOM 591 O O . ALA A 1 74 ? -2.087 10.168 -2.328 1.00 91.06 74 ALA A O 1
ATOM 592 N N . TYR A 1 75 ? -1.294 11.237 -4.138 1.00 87.62 75 TYR A N 1
ATOM 593 C CA . TYR A 1 75 ? -1.979 12.503 -3.855 1.00 87.62 75 TYR A CA 1
ATOM 594 C C . TYR A 1 75 ? -3.496 12.364 -3.981 1.00 87.62 75 TYR A C 1
ATOM 596 O O . TYR A 1 75 ? -4.218 12.730 -3.053 1.00 87.62 75 TYR A O 1
ATOM 604 N N . LEU A 1 76 ? -3.968 11.786 -5.089 1.00 88.12 76 LEU A N 1
ATOM 605 C CA . LEU A 1 76 ? -5.394 11.536 -5.308 1.00 88.12 76 LEU A CA 1
ATOM 606 C C . LEU A 1 76 ? -5.965 10.621 -4.216 1.00 88.12 76 LEU A C 1
ATOM 608 O O . LEU A 1 76 ? -6.973 10.940 -3.589 1.00 88.12 76 LEU A O 1
ATOM 612 N N . PHE A 1 77 ? -5.256 9.535 -3.907 1.00 91.62 77 PHE A N 1
ATOM 613 C CA . PHE A 1 77 ? -5.648 8.602 -2.855 1.00 91.62 77 PHE A CA 1
ATOM 614 C C . PHE A 1 77 ? -5.698 9.256 -1.471 1.00 91.62 77 PHE A C 1
ATOM 616 O O . PHE A 1 77 ? -6.616 9.008 -0.691 1.00 91.62 77 PHE A O 1
ATOM 623 N N . ASN A 1 78 ? -4.726 10.114 -1.158 1.00 89.50 78 ASN A N 1
ATOM 624 C CA . ASN A 1 78 ? -4.655 10.817 0.119 1.00 89.50 78 ASN A CA 1
ATOM 625 C C . ASN A 1 78 ? -5.853 11.754 0.328 1.00 89.50 78 ASN A C 1
ATOM 627 O O . ASN A 1 78 ? -6.330 11.864 1.456 1.00 89.50 78 ASN A O 1
ATOM 631 N N . ASN A 1 79 ? -6.365 12.385 -0.732 1.00 86.06 79 ASN A N 1
ATOM 632 C CA . ASN A 1 79 ? -7.556 13.234 -0.656 1.00 86.06 79 ASN A CA 1
ATOM 633 C C . ASN A 1 79 ? -8.812 12.420 -0.316 1.00 86.06 79 ASN A C 1
ATOM 635 O O . ASN A 1 79 ? -9.540 12.776 0.610 1.00 86.06 79 ASN A O 1
ATOM 639 N N . GLU A 1 80 ? -9.027 11.282 -0.976 1.00 88.81 80 GLU A N 1
ATOM 640 C CA . GLU A 1 80 ? -10.189 10.433 -0.681 1.00 88.81 80 GLU A CA 1
ATOM 641 C C . GLU A 1 80 ? -10.113 9.799 0.697 1.00 88.81 80 GLU A C 1
ATOM 643 O O . GLU A 1 80 ? -11.045 9.876 1.504 1.00 88.81 80 GLU A O 1
ATOM 648 N N . MET A 1 81 ? -8.949 9.247 1.027 1.00 91.25 81 MET A N 1
ATOM 649 C CA . MET A 1 81 ? -8.705 8.721 2.358 1.00 91.25 81 MET A CA 1
ATOM 650 C C . MET A 1 81 ? -8.853 9.803 3.426 1.00 91.25 81 MET A C 1
ATOM 652 O O . MET A 1 81 ? -9.237 9.488 4.554 1.00 91.25 81 MET A O 1
ATOM 656 N N . HIS A 1 82 ? -8.596 11.078 3.110 1.00 88.75 82 HIS A N 1
ATOM 657 C CA . HIS A 1 82 ? -8.831 12.160 4.057 1.00 88.75 82 HIS A CA 1
ATOM 658 C C . HIS A 1 82 ? -10.302 12.218 4.480 1.00 88.75 82 HIS A C 1
ATOM 660 O O . HIS A 1 82 ? -10.599 12.262 5.678 1.00 88.75 82 HIS A O 1
ATOM 666 N N . ASN A 1 83 ? -11.211 12.171 3.507 1.00 88.25 83 ASN A N 1
ATOM 667 C CA . ASN A 1 83 ? -12.652 12.215 3.736 1.00 88.25 83 ASN A CA 1
ATOM 668 C C . ASN A 1 83 ? -13.131 10.976 4.498 1.00 88.25 83 ASN A C 1
ATOM 670 O O . ASN A 1 83 ? -13.776 11.111 5.542 1.00 88.25 83 ASN A O 1
ATOM 674 N N . ILE A 1 84 ? -12.715 9.786 4.053 1.00 91.19 84 ILE A N 1
ATOM 675 C CA . ILE A 1 84 ? -13.071 8.506 4.683 1.00 91.19 84 ILE A CA 1
ATOM 676 C C . ILE A 1 84 ? -12.638 8.485 6.158 1.00 91.19 84 ILE A C 1
ATOM 678 O O . ILE A 1 84 ? -13.422 8.162 7.053 1.00 91.19 84 ILE A O 1
ATOM 682 N N . ILE A 1 85 ? -11.389 8.865 6.448 1.00 91.56 85 ILE A N 1
ATOM 683 C CA . ILE A 1 85 ? -10.854 8.850 7.815 1.00 91.56 85 ILE A CA 1
ATOM 684 C C . ILE A 1 85 ? -11.505 9.931 8.684 1.00 91.56 85 ILE A C 1
ATOM 686 O O . ILE A 1 85 ? -11.752 9.692 9.870 1.00 91.56 85 ILE A O 1
ATOM 690 N N . LYS A 1 86 ? -11.791 11.116 8.128 1.00 89.94 86 LYS A N 1
ATOM 691 C CA . LYS A 1 86 ? -12.492 12.191 8.845 1.00 89.94 86 LYS A CA 1
ATOM 692 C C . LYS A 1 86 ? -13.888 11.738 9.270 1.00 89.94 86 LYS A C 1
ATOM 694 O O . LYS A 1 86 ? -14.259 11.922 10.430 1.00 89.94 86 LYS A O 1
ATOM 699 N N . GLU A 1 87 ? -14.630 11.100 8.371 1.00 91.31 87 GLU A N 1
ATOM 700 C CA . GLU A 1 87 ? -15.956 10.567 8.673 1.00 91.31 87 GLU A CA 1
ATOM 701 C C . GLU A 1 87 ? -15.901 9.438 9.709 1.00 91.31 87 GLU A C 1
ATOM 703 O O . GLU A 1 87 ? -16.650 9.466 10.688 1.00 91.31 87 GLU A O 1
ATOM 708 N N . ALA A 1 88 ? -14.982 8.483 9.548 1.00 92.44 88 ALA A N 1
ATOM 709 C CA . ALA A 1 88 ? -14.808 7.379 10.487 1.00 92.44 88 ALA A CA 1
ATOM 710 C C . ALA A 1 88 ? -14.501 7.871 11.908 1.00 92.44 88 ALA A C 1
ATOM 712 O O . ALA A 1 88 ? -15.101 7.403 12.875 1.00 92.44 88 ALA A O 1
ATOM 713 N N . LYS A 1 89 ? -13.623 8.874 12.041 1.00 90.81 89 LYS A N 1
ATOM 714 C CA . LYS A 1 89 ? -13.326 9.502 13.334 1.00 90.81 89 LYS A CA 1
ATOM 715 C C . LYS A 1 89 ? -14.540 10.185 13.948 1.00 90.81 89 LYS A C 1
ATOM 717 O O . LYS A 1 89 ? -14.758 10.024 15.144 1.00 90.81 89 LYS A O 1
ATOM 722 N N . ARG A 1 90 ? -15.336 10.905 13.148 1.00 91.62 90 ARG A N 1
ATOM 723 C CA . ARG A 1 90 ? -16.591 11.524 13.609 1.00 91.62 90 ARG A CA 1
ATOM 724 C C . ARG A 1 90 ? -17.562 10.475 14.160 1.00 91.62 90 ARG A C 1
ATOM 726 O O . ARG A 1 90 ? -18.230 10.737 15.149 1.00 91.62 90 ARG A O 1
ATOM 733 N N . LYS A 1 91 ? -17.603 9.288 13.551 1.00 93.38 91 LYS A N 1
ATOM 734 C CA . LYS A 1 91 ? -18.428 8.149 13.988 1.00 93.38 91 LYS A CA 1
ATOM 735 C C . LYS A 1 91 ? -17.791 7.303 15.106 1.00 93.38 91 LYS A C 1
ATOM 737 O O . LYS A 1 91 ? -18.356 6.286 15.483 1.00 93.38 91 LYS A O 1
ATOM 742 N N . GLY A 1 92 ? -16.606 7.661 15.610 1.00 90.94 92 GLY A N 1
ATOM 743 C CA . GLY A 1 92 ? -15.895 6.875 16.629 1.00 90.94 92 GLY A CA 1
ATOM 744 C C . GLY A 1 92 ? -15.362 5.519 16.141 1.00 90.94 92 GLY A C 1
ATOM 745 O O . GLY A 1 92 ? -14.969 4.678 16.952 1.00 90.94 92 GLY A O 1
ATOM 746 N N . VAL A 1 93 ? -15.315 5.295 14.825 1.00 93.25 93 VAL A N 1
ATOM 747 C CA . VAL A 1 93 ? -14.866 4.039 14.215 1.00 93.25 93 VAL A CA 1
ATOM 748 C C . VAL A 1 93 ? -13.344 3.922 14.327 1.00 93.25 93 VAL A C 1
ATOM 750 O O . VAL A 1 93 ? -12.590 4.778 13.852 1.00 93.25 93 VAL A O 1
ATOM 753 N N . ARG A 1 94 ? -12.880 2.846 14.976 1.00 90.62 94 ARG A N 1
ATOM 754 C CA . ARG A 1 94 ? -11.452 2.612 15.258 1.00 90.62 94 ARG A CA 1
ATOM 755 C C . ARG A 1 94 ? -10.680 2.076 14.061 1.00 90.62 94 ARG A C 1
ATOM 757 O O . ARG A 1 94 ? -9.530 2.470 13.878 1.00 90.62 94 ARG A O 1
ATOM 764 N N . ASP A 1 95 ? -11.310 1.216 13.272 1.00 93.56 95 ASP A N 1
ATOM 765 C CA . ASP A 1 95 ? -10.713 0.580 12.105 1.00 93.56 95 ASP A CA 1
ATOM 766 C C . ASP A 1 95 ? -11.623 0.775 10.897 1.00 93.56 95 ASP A C 1
ATOM 768 O O . ASP A 1 95 ? -12.836 0.600 10.976 1.00 93.56 95 ASP A O 1
ATOM 772 N N . VAL A 1 96 ? -11.023 1.188 9.788 1.00 94.62 96 VAL A N 1
ATOM 773 C CA . VAL A 1 96 ? -11.705 1.486 8.535 1.00 94.62 96 VAL A CA 1
ATOM 774 C C . VAL A 1 96 ? -11.327 0.426 7.524 1.00 94.62 96 VAL A C 1
ATOM 776 O O . VAL A 1 96 ? -10.144 0.216 7.251 1.00 94.62 96 VAL A O 1
ATOM 779 N N . THR A 1 97 ? -12.351 -0.194 6.958 1.00 95.56 97 THR A N 1
ATOM 780 C CA . THR A 1 97 ? -12.258 -1.119 5.834 1.00 95.56 97 THR A CA 1
ATOM 781 C C . THR A 1 97 ? -12.466 -0.327 4.549 1.00 95.56 97 THR A C 1
ATOM 783 O O . THR A 1 97 ? -13.490 0.332 4.402 1.00 95.56 97 THR A O 1
ATOM 786 N N . VAL A 1 98 ? -11.490 -0.367 3.647 1.00 95.81 98 VAL A N 1
ATOM 787 C CA . VAL A 1 98 ? -11.462 0.379 2.385 1.00 95.81 98 VAL A CA 1
ATOM 788 C C . VAL A 1 98 ? -11.499 -0.610 1.229 1.00 95.81 98 VAL A C 1
ATOM 790 O O . VAL A 1 98 ? -10.693 -1.536 1.185 1.00 95.81 98 VAL A O 1
ATOM 793 N N . ASN A 1 99 ? -12.413 -0.397 0.288 1.00 94.50 99 ASN A N 1
ATOM 794 C CA . ASN A 1 99 ? -12.480 -1.113 -0.985 1.00 94.50 99 ASN A CA 1
ATOM 795 C C . ASN A 1 99 ? -12.493 -0.106 -2.149 1.00 94.50 99 ASN A C 1
ATOM 797 O O . ASN A 1 99 ? -12.620 1.101 -1.928 1.00 94.50 99 ASN A O 1
ATOM 801 N N . TYR A 1 100 ? -12.387 -0.588 -3.388 1.00 90.94 100 TYR A N 1
ATOM 802 C CA . TYR A 1 100 ? -12.335 0.292 -4.561 1.00 90.94 100 TYR A CA 1
ATOM 803 C C . TYR A 1 100 ? -13.573 1.177 -4.738 1.00 90.94 100 TYR A C 1
ATOM 805 O O . TYR A 1 100 ? -13.461 2.332 -5.139 1.00 90.94 100 TYR A O 1
ATOM 813 N N . ASN A 1 101 ? -14.760 0.683 -4.370 1.00 89.06 101 ASN A N 1
ATOM 814 C CA . ASN A 1 101 ? -15.999 1.456 -4.481 1.00 89.06 101 ASN A CA 1
ATOM 815 C C . ASN A 1 101 ? -15.993 2.717 -3.609 1.00 89.06 101 ASN A C 1
ATOM 817 O O . ASN A 1 101 ? -16.686 3.680 -3.925 1.00 89.06 101 ASN A O 1
ATOM 821 N N . MET A 1 102 ? -15.204 2.730 -2.535 1.00 89.00 102 MET A N 1
ATOM 822 C CA . MET A 1 102 ? -15.053 3.899 -1.669 1.00 89.00 102 MET A CA 1
ATOM 823 C C . MET A 1 102 ? -14.134 4.972 -2.266 1.00 89.00 102 MET A C 1
ATOM 825 O O . MET A 1 102 ? -14.083 6.074 -1.734 1.00 89.00 102 MET A O 1
ATOM 829 N N . LEU A 1 103 ? -13.425 4.670 -3.358 1.00 85.50 103 LEU A N 1
ATOM 830 C CA . LEU A 1 103 ? -12.482 5.572 -4.025 1.00 85.50 103 LEU A CA 1
ATOM 831 C C . LEU A 1 103 ? -13.020 6.151 -5.343 1.00 85.50 103 LEU A C 1
ATOM 833 O O . LEU A 1 103 ? -12.252 6.708 -6.122 1.00 85.50 103 LEU A O 1
ATOM 837 N N . ARG A 1 104 ? -14.324 6.021 -5.624 1.00 69.62 104 ARG A N 1
ATOM 838 C CA . ARG A 1 104 ? -14.933 6.400 -6.918 1.00 69.62 104 ARG A CA 1
ATOM 839 C C . ARG A 1 104 ? -14.638 7.844 -7.346 1.00 69.62 104 ARG A C 1
ATOM 841 O O . ARG A 1 104 ? -14.482 8.112 -8.531 1.00 69.62 104 ARG A O 1
ATOM 848 N N . SER A 1 105 ? -14.497 8.762 -6.398 1.00 67.81 105 SER A N 1
ATOM 849 C CA . SER A 1 105 ? -14.145 10.171 -6.625 1.00 67.81 105 SER A CA 1
ATOM 850 C C . SER A 1 105 ? -12.713 10.389 -7.136 1.00 67.81 105 SER A C 1
ATOM 852 O O . SER A 1 105 ? -12.460 11.411 -7.777 1.00 67.81 105 SER A O 1
ATOM 854 N N . MET A 1 106 ? -11.793 9.423 -6.972 1.00 68.50 106 MET A N 1
ATOM 855 C CA . MET A 1 106 ? -10.449 9.507 -7.568 1.00 68.50 106 MET A CA 1
ATOM 856 C C . MET A 1 106 ? -10.501 9.586 -9.097 1.00 68.50 106 MET A C 1
ATOM 858 O O . MET A 1 106 ? -9.651 10.241 -9.691 1.00 68.50 106 MET A O 1
ATOM 862 N N . GLN A 1 107 ? -11.490 8.945 -9.731 1.00 64.12 107 GLN A N 1
ATOM 863 C CA . GLN A 1 107 ? -11.595 8.868 -11.194 1.00 64.12 107 GLN A CA 1
ATOM 864 C C . GLN A 1 107 ? -11.929 10.224 -11.836 1.00 64.12 107 GLN A C 1
ATOM 866 O O . GLN A 1 107 ? -11.546 10.470 -12.975 1.00 64.12 107 GLN A O 1
ATOM 871 N N . ASN A 1 108 ? -12.587 11.117 -11.087 1.00 65.44 108 ASN A N 1
ATOM 872 C CA . ASN A 1 108 ? -13.061 12.419 -11.572 1.00 65.44 108 ASN A CA 1
ATOM 873 C C . ASN A 1 108 ? -12.243 13.601 -11.027 1.00 65.44 108 ASN A C 1
ATOM 875 O O . ASN A 1 108 ? -12.598 14.759 -11.238 1.00 65.44 108 ASN A O 1
ATOM 879 N N . SER A 1 109 ? -11.178 13.326 -10.276 1.00 71.38 109 SER A N 1
ATOM 880 C CA . SER A 1 109 ? -10.402 14.360 -9.598 1.00 71.38 109 SER A CA 1
ATOM 881 C C . SER A 1 109 ? -9.381 15.009 -10.529 1.00 71.38 109 SER A C 1
ATOM 883 O O . SER A 1 109 ? -8.691 14.334 -11.294 1.00 71.38 109 SER A O 1
ATOM 885 N N . VAL A 1 110 ? -9.233 16.333 -10.414 1.00 69.44 110 VAL A N 1
ATOM 886 C CA . VAL A 1 110 ? -8.185 17.074 -11.123 1.00 69.44 110 VAL A CA 1
ATOM 887 C C . VAL A 1 110 ? -6.827 16.570 -10.650 1.00 69.44 110 VAL A C 1
ATOM 889 O O . VAL A 1 110 ? -6.534 16.555 -9.453 1.00 69.44 110 VAL A O 1
ATOM 892 N N . ILE A 1 111 ? -5.999 16.153 -11.602 1.00 66.31 111 ILE A N 1
ATOM 893 C CA . ILE A 1 111 ? -4.639 15.696 -11.340 1.00 66.31 111 ILE A CA 1
ATOM 894 C C . ILE A 1 111 ? -3.825 16.903 -10.859 1.00 66.31 111 ILE A C 1
ATOM 896 O O . ILE A 1 111 ? -3.636 17.837 -11.639 1.00 66.31 111 ILE A O 1
ATOM 900 N N . PRO A 1 112 ? -3.333 16.916 -9.608 1.00 66.25 112 PRO A N 1
ATOM 901 C CA . PRO A 1 112 ? -2.500 18.016 -9.153 1.00 66.25 112 PRO A CA 1
ATOM 902 C C . PRO A 1 112 ? -1.159 17.996 -9.895 1.00 66.25 112 PRO A C 1
ATOM 904 O O . PRO A 1 112 ? -0.591 16.930 -10.143 1.00 66.25 112 PRO A O 1
ATOM 907 N N . GLU A 1 113 ? -0.625 19.176 -10.208 1.00 65.75 113 GLU A N 1
ATOM 908 C CA . GLU A 1 113 ? 0.768 19.3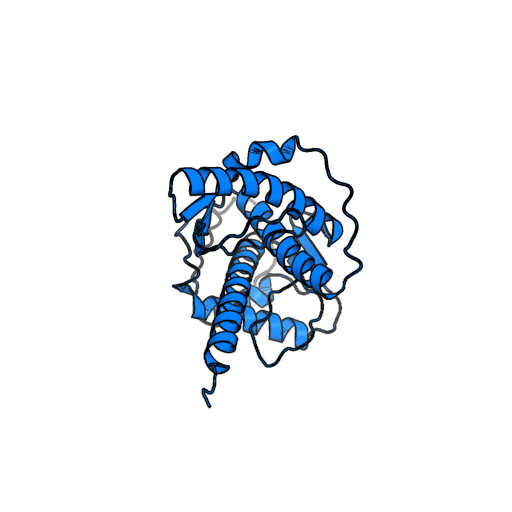10 -10.633 1.00 65.75 113 GLU A CA 1
ATOM 909 C C . GLU A 1 113 ? 1.661 18.991 -9.425 1.00 65.75 113 GLU A C 1
ATOM 911 O O . GLU A 1 113 ? 1.752 19.761 -8.465 1.00 65.75 113 GLU A O 1
ATOM 916 N N . VAL A 1 114 ? 2.275 17.808 -9.423 1.00 65.56 114 VAL A N 1
ATOM 917 C CA . VAL A 1 114 ? 3.085 17.353 -8.291 1.00 65.56 114 VAL A CA 1
ATOM 918 C C . VAL A 1 114 ? 4.535 17.778 -8.486 1.00 65.56 114 VAL A C 1
ATOM 920 O O . VAL A 1 114 ? 5.257 17.199 -9.295 1.00 65.56 114 VAL A O 1
ATOM 923 N N . LYS A 1 115 ? 4.985 18.755 -7.696 1.00 65.06 115 LYS A N 1
ATOM 924 C CA . LYS A 1 115 ? 6.405 19.125 -7.603 1.00 65.06 115 LYS A CA 1
ATOM 925 C C . LYS A 1 115 ? 7.073 18.314 -6.496 1.00 65.06 115 LYS A C 1
ATOM 927 O O . LYS A 1 115 ? 6.521 18.182 -5.405 1.00 65.06 115 LYS A O 1
ATOM 932 N N . GLU A 1 116 ? 8.255 17.757 -6.764 1.00 67.56 116 GLU A N 1
ATOM 933 C CA . GLU A 1 116 ? 9.029 17.085 -5.715 1.00 67.56 116 GLU A CA 1
ATOM 934 C C . GLU A 1 116 ? 9.440 18.085 -4.623 1.00 67.56 116 GLU A C 1
ATOM 936 O O . GLU A 1 116 ? 9.894 19.195 -4.907 1.00 67.56 116 GLU A O 1
ATOM 941 N N . ASP A 1 117 ? 9.345 17.664 -3.359 1.00 71.06 117 ASP A N 1
ATOM 942 C CA . ASP A 1 117 ? 9.862 18.451 -2.243 1.00 71.06 117 ASP A CA 1
ATOM 943 C C . ASP A 1 117 ? 11.377 18.648 -2.357 1.00 71.06 117 ASP A C 1
ATOM 945 O O . ASP A 1 117 ? 12.152 17.688 -2.413 1.00 71.06 117 ASP A O 1
ATOM 949 N N . GLN A 1 118 ? 11.813 19.904 -2.268 1.00 70.19 118 GLN A N 1
ATOM 950 C CA . GLN A 1 118 ? 13.235 20.256 -2.227 1.00 70.19 118 GLN A CA 1
ATOM 951 C C . GLN A 1 118 ? 13.913 19.781 -0.927 1.00 70.19 118 GLN A C 1
ATOM 953 O O . GLN A 1 118 ? 15.117 19.529 -0.888 1.00 70.19 118 GLN A O 1
ATOM 958 N N . ASN A 1 119 ? 13.143 19.594 0.153 1.00 75.31 119 ASN A N 1
ATOM 959 C CA . ASN A 1 119 ? 13.661 19.081 1.418 1.00 75.31 119 ASN A CA 1
ATOM 960 C C . ASN A 1 119 ? 13.853 17.556 1.362 1.00 75.31 119 ASN A C 1
ATOM 962 O O . ASN A 1 119 ? 12.887 16.793 1.371 1.00 75.31 119 ASN A O 1
ATOM 966 N N . SER A 1 120 ? 15.106 17.098 1.407 1.00 69.19 120 SER A N 1
ATOM 967 C CA . SER A 1 120 ? 15.476 15.680 1.274 1.00 69.19 120 SER A CA 1
ATOM 968 C C . SER A 1 120 ? 14.796 14.736 2.280 1.00 69.19 120 SER A C 1
ATOM 970 O O . SER A 1 120 ? 14.444 13.608 1.924 1.00 69.19 120 SER A O 1
ATOM 972 N N . LYS A 1 121 ? 14.558 15.179 3.525 1.00 67.75 121 LYS A N 1
ATOM 973 C CA . LYS A 1 121 ? 13.873 14.372 4.553 1.00 67.75 121 LYS A CA 1
ATOM 974 C C . LYS A 1 121 ? 12.382 14.229 4.255 1.00 67.75 121 LYS A C 1
ATOM 976 O O . LYS A 1 121 ? 11.825 13.151 4.463 1.00 67.75 121 LYS A O 1
ATOM 981 N N . VAL A 1 122 ? 11.739 15.306 3.803 1.00 70.12 122 VAL A N 1
ATOM 982 C CA . VAL A 1 122 ? 10.319 15.306 3.413 1.00 70.12 122 VAL A CA 1
ATOM 983 C C . VAL A 1 122 ? 10.138 14.475 2.148 1.00 70.12 122 VAL A C 1
ATOM 985 O O . VAL A 1 122 ? 9.309 13.570 2.134 1.00 70.12 122 VAL A O 1
ATOM 988 N N . ARG A 1 123 ? 11.018 14.670 1.162 1.00 75.19 123 ARG A N 1
ATOM 989 C CA . ARG A 1 123 ? 11.063 13.909 -0.086 1.00 75.19 123 ARG A CA 1
ATOM 990 C C . ARG A 1 123 ? 11.118 12.403 0.152 1.00 75.19 123 ARG A C 1
ATOM 992 O O . ARG A 1 123 ? 10.325 11.669 -0.423 1.00 75.19 123 ARG A O 1
ATOM 999 N N . ASN A 1 124 ? 11.996 11.922 1.034 1.00 73.81 124 ASN A N 1
ATOM 1000 C CA . ASN A 1 124 ? 12.086 10.485 1.321 1.00 73.81 124 ASN A CA 1
ATOM 1001 C C . ASN A 1 124 ? 10.824 9.938 2.004 1.00 73.81 124 ASN A C 1
ATOM 1003 O O . ASN A 1 124 ? 10.338 8.880 1.618 1.00 73.81 124 ASN A O 1
ATOM 1007 N N . LYS A 1 125 ? 10.252 10.665 2.974 1.00 77.44 125 LYS A N 1
ATOM 1008 C CA . LYS A 1 125 ? 8.989 10.264 3.620 1.00 77.44 125 LYS A CA 1
ATOM 1009 C C . LYS A 1 125 ? 7.828 10.219 2.626 1.00 77.44 125 LYS A C 1
ATOM 1011 O O . LYS A 1 125 ? 7.033 9.284 2.671 1.00 77.44 125 LYS A O 1
ATOM 1016 N N . ASN A 1 126 ? 7.752 11.205 1.735 1.00 82.88 126 ASN A N 1
ATOM 1017 C CA . ASN A 1 126 ? 6.736 11.260 0.693 1.00 82.88 126 ASN A CA 1
ATOM 1018 C C . ASN A 1 126 ? 6.947 10.153 -0.342 1.00 82.88 126 ASN A C 1
ATOM 1020 O O . ASN A 1 126 ? 5.967 9.566 -0.766 1.00 82.88 126 ASN A O 1
ATOM 1024 N N . ARG A 1 127 ? 8.189 9.778 -0.675 1.00 85.00 127 ARG A N 1
ATOM 1025 C CA . ARG A 1 127 ? 8.482 8.623 -1.544 1.00 85.00 127 ARG A CA 1
ATOM 1026 C C . ARG A 1 127 ? 8.071 7.286 -0.917 1.00 85.00 127 ARG A C 1
ATOM 1028 O O . ARG A 1 127 ? 7.453 6.477 -1.600 1.00 85.00 127 ARG A O 1
ATOM 1035 N N . GLU A 1 128 ? 8.354 7.073 0.372 1.00 88.69 128 GLU A N 1
ATOM 1036 C CA . GLU A 1 128 ? 7.877 5.894 1.122 1.00 88.69 128 GLU A CA 1
ATOM 1037 C C . GLU A 1 128 ? 6.343 5.810 1.099 1.00 88.69 128 GLU A C 1
ATOM 1039 O O . GLU A 1 128 ? 5.771 4.771 0.769 1.00 88.69 128 GLU A O 1
ATOM 1044 N N . ALA A 1 129 ? 5.670 6.916 1.435 1.00 90.00 129 ALA A N 1
ATOM 1045 C CA . ALA A 1 129 ? 4.212 6.984 1.444 1.00 90.00 129 ALA A CA 1
ATOM 1046 C C . ALA A 1 129 ? 3.620 6.824 0.042 1.00 90.00 129 ALA A C 1
ATOM 1048 O O . ALA A 1 129 ? 2.649 6.095 -0.120 1.00 90.00 129 ALA A O 1
ATOM 1049 N N . ALA A 1 130 ? 4.217 7.457 -0.967 1.00 91.56 130 ALA A N 1
ATOM 1050 C CA . ALA A 1 130 ? 3.723 7.428 -2.332 1.00 91.56 130 ALA A CA 1
ATOM 1051 C C . ALA A 1 130 ? 3.750 6.022 -2.913 1.00 91.56 130 ALA A C 1
ATOM 1053 O O . ALA A 1 130 ? 2.736 5.547 -3.412 1.00 91.56 130 ALA A O 1
ATOM 1054 N N . PHE A 1 131 ? 4.879 5.329 -2.774 1.00 93.06 131 PHE A N 1
ATOM 1055 C CA . PHE A 1 131 ? 4.992 3.959 -3.248 1.00 93.06 131 PHE A CA 1
ATOM 1056 C C . PHE A 1 131 ? 4.030 3.019 -2.505 1.00 93.06 131 PHE A C 1
ATOM 1058 O O . PHE A 1 131 ? 3.286 2.276 -3.137 1.00 93.06 131 PHE A O 1
ATOM 1065 N N . SER A 1 132 ? 3.968 3.097 -1.171 1.00 95.00 132 SER A N 1
ATOM 1066 C CA . SER A 1 132 ? 3.043 2.262 -0.393 1.00 95.00 132 SER A CA 1
ATOM 1067 C C . SER A 1 132 ? 1.573 2.534 -0.734 1.00 95.00 132 SER A C 1
ATOM 1069 O O . SER A 1 132 ? 0.777 1.603 -0.801 1.00 95.00 132 SER A O 1
ATOM 1071 N N . ASN A 1 133 ? 1.194 3.794 -0.945 1.00 95.56 133 ASN A N 1
ATOM 1072 C CA . ASN A 1 133 ? -0.177 4.158 -1.299 1.00 95.56 133 ASN A CA 1
ATOM 1073 C C . ASN A 1 133 ? -0.512 3.757 -2.739 1.00 95.56 133 ASN A C 1
ATOM 1075 O O . ASN A 1 133 ? -1.625 3.312 -2.991 1.00 95.56 133 ASN A O 1
ATOM 1079 N N . PHE A 1 134 ? 0.446 3.848 -3.663 1.00 96.12 134 PHE A N 1
ATOM 1080 C CA . PHE A 1 134 ? 0.287 3.342 -5.024 1.00 96.12 134 PHE A CA 1
ATOM 1081 C C . PHE A 1 134 ? -0.011 1.836 -5.032 1.00 96.12 134 PHE A C 1
ATOM 1083 O O . PHE A 1 134 ? -0.996 1.420 -5.634 1.00 96.12 134 PHE A O 1
ATOM 1090 N N . LEU A 1 135 ? 0.767 1.029 -4.298 1.00 97.25 135 LEU A N 1
ATOM 1091 C CA . LEU A 1 135 ? 0.503 -0.412 -4.182 1.00 97.25 135 LEU A CA 1
ATOM 1092 C C . LEU A 1 135 ? -0.876 -0.696 -3.569 1.00 97.25 135 LEU A C 1
ATOM 1094 O O . LEU A 1 135 ? -1.562 -1.628 -3.980 1.00 97.25 135 LEU A O 1
ATOM 1098 N N . ALA A 1 136 ? -1.300 0.111 -2.592 1.00 97.62 136 ALA A N 1
ATOM 1099 C CA . ALA A 1 136 ? -2.630 -0.013 -2.009 1.00 97.62 136 ALA A CA 1
ATOM 1100 C C . ALA A 1 136 ? -3.729 0.231 -3.055 1.00 97.62 136 ALA A C 1
ATOM 1102 O O . ALA A 1 136 ? -4.633 -0.590 -3.170 1.00 97.62 136 ALA A O 1
ATOM 1103 N N . VAL A 1 137 ? -3.630 1.304 -3.846 1.00 96.50 137 VAL A N 1
ATOM 1104 C CA . VAL A 1 137 ? -4.584 1.596 -4.932 1.00 96.50 137 VAL A CA 1
ATOM 1105 C C . VAL A 1 137 ? -4.601 0.473 -5.966 1.00 96.50 137 VAL A C 1
ATOM 1107 O O . VAL A 1 137 ? -5.676 -0.017 -6.294 1.00 96.50 137 VAL A O 1
ATOM 1110 N N . PHE A 1 138 ? -3.428 0.005 -6.397 1.00 96.19 138 PHE A N 1
ATOM 1111 C CA . PHE A 1 138 ? -3.290 -1.111 -7.334 1.00 96.19 138 PHE A CA 1
ATOM 1112 C C . PHE A 1 138 ? -4.039 -2.374 -6.872 1.00 96.19 138 PHE A C 1
ATOM 1114 O O . PHE A 1 138 ? -4.733 -3.016 -7.662 1.00 96.19 138 PHE A O 1
ATOM 1121 N N . LEU A 1 139 ? -3.914 -2.736 -5.590 1.00 97.25 139 LEU A N 1
ATOM 1122 C CA . LEU A 1 139 ? -4.621 -3.889 -5.029 1.00 97.25 139 LEU A CA 1
ATOM 1123 C C . LEU A 1 139 ? -6.124 -3.625 -4.916 1.00 97.25 139 LEU A C 1
ATOM 1125 O O . LEU A 1 139 ? -6.923 -4.499 -5.246 1.00 97.25 139 LEU A O 1
ATOM 1129 N N . LEU A 1 140 ? -6.526 -2.429 -4.477 1.00 96.69 140 LEU A N 1
ATOM 1130 C CA . LEU A 1 140 ? -7.939 -2.057 -4.393 1.00 96.69 140 LEU A CA 1
ATOM 1131 C C . LEU A 1 140 ? -8.612 -2.173 -5.770 1.00 96.69 140 LEU A C 1
ATOM 1133 O O . LEU A 1 140 ? -9.655 -2.812 -5.867 1.00 96.69 140 LEU A O 1
ATOM 1137 N N . GLU A 1 141 ? -7.985 -1.665 -6.836 1.00 94.31 141 GLU A N 1
ATOM 1138 C CA . GLU A 1 141 ? -8.453 -1.798 -8.229 1.00 94.31 141 GLU A CA 1
ATOM 1139 C C . GLU A 1 141 ? -8.681 -3.254 -8.664 1.00 94.31 141 GLU A C 1
ATOM 1141 O O . GLU A 1 141 ? -9.547 -3.524 -9.492 1.00 94.31 141 GLU A O 1
ATOM 1146 N N . ARG A 1 142 ? -7.955 -4.205 -8.067 1.00 94.88 142 ARG A N 1
ATOM 1147 C CA . ARG A 1 142 ? -8.081 -5.653 -8.316 1.00 94.88 142 ARG A CA 1
ATOM 1148 C C . ARG A 1 142 ? -9.061 -6.356 -7.376 1.00 94.88 142 ARG A C 1
ATOM 1150 O O . ARG A 1 142 ? -9.057 -7.578 -7.267 1.00 94.88 142 ARG A O 1
ATOM 1157 N N . GLY A 1 143 ? -9.902 -5.598 -6.678 1.00 95.44 143 GLY A N 1
ATOM 1158 C CA . GLY A 1 143 ? -10.948 -6.135 -5.808 1.00 95.44 143 GLY A CA 1
ATOM 1159 C C . GLY A 1 143 ? -10.471 -6.528 -4.411 1.00 95.44 143 GLY A C 1
ATOM 1160 O O . GLY A 1 143 ? -11.248 -7.092 -3.642 1.00 95.44 143 GLY A O 1
ATOM 1161 N N . PHE A 1 144 ? -9.226 -6.213 -4.040 1.00 97.38 144 PHE A N 1
ATOM 1162 C CA . PHE A 1 144 ? -8.795 -6.371 -2.655 1.00 97.38 144 PHE A CA 1
ATOM 1163 C C . PHE A 1 144 ? -9.515 -5.363 -1.758 1.00 97.38 144 PHE A C 1
ATOM 1165 O O . PHE A 1 144 ? -9.953 -4.292 -2.179 1.00 97.38 144 PHE A O 1
ATOM 1172 N N . THR A 1 145 ? -9.594 -5.698 -0.478 1.00 97.44 145 THR A N 1
ATOM 1173 C CA . THR A 1 145 ? -10.076 -4.810 0.576 1.00 97.44 145 THR A CA 1
ATOM 1174 C C . THR A 1 145 ? -8.986 -4.641 1.631 1.00 97.44 145 THR A C 1
ATOM 1176 O O . THR A 1 145 ? -8.368 -5.611 2.068 1.00 97.44 145 THR A O 1
ATOM 1179 N N . LEU A 1 146 ? -8.728 -3.405 2.055 1.00 97.81 146 LEU A N 1
ATOM 1180 C CA . LEU A 1 146 ? -7.645 -3.061 2.977 1.00 97.81 146 LEU A CA 1
ATOM 1181 C C . LEU A 1 146 ? -8.209 -2.474 4.270 1.00 97.81 146 LEU A C 1
ATOM 1183 O O . LEU A 1 146 ? -9.081 -1.612 4.236 1.00 97.81 146 LEU A O 1
ATOM 1187 N N . VAL A 1 147 ? -7.698 -2.903 5.424 1.00 96.44 147 VAL A N 1
ATOM 1188 C CA . VAL A 1 147 ? -8.150 -2.404 6.732 1.00 96.44 147 VAL A CA 1
ATOM 1189 C C . VAL A 1 147 ? -7.042 -1.604 7.398 1.00 96.44 147 VAL A C 1
ATOM 1191 O O . VAL A 1 147 ? -5.917 -2.087 7.540 1.00 96.44 147 VAL A O 1
ATOM 1194 N N . THR A 1 148 ? -7.348 -0.390 7.849 1.00 94.69 148 THR A N 1
ATOM 1195 C CA . THR A 1 148 ? -6.407 0.484 8.563 1.00 94.69 148 THR A CA 1
ATOM 1196 C C . THR A 1 148 ? -7.024 1.080 9.823 1.00 94.69 148 THR A C 1
ATOM 1198 O O . THR A 1 148 ? -8.221 1.326 9.888 1.00 94.69 148 THR A O 1
ATOM 1201 N N . SER A 1 149 ? -6.191 1.379 10.821 1.00 90.94 149 SER A N 1
ATOM 1202 C CA . SER A 1 149 ? -6.642 1.974 12.083 1.00 90.94 149 SER A CA 1
ATOM 1203 C C . SER A 1 149 ? -6.626 3.504 12.056 1.00 90.94 149 SER A C 1
ATOM 1205 O O . SER A 1 149 ? -5.641 4.115 11.638 1.00 90.94 149 SER A O 1
ATOM 1207 N N . THR A 1 150 ? -7.670 4.136 12.592 1.00 87.69 150 THR A N 1
ATOM 1208 C CA . THR A 1 150 ? -7.831 5.599 12.680 1.00 87.69 150 THR A CA 1
ATOM 1209 C C . THR A 1 150 ? -7.174 6.206 13.925 1.00 87.69 150 THR A C 1
ATOM 1211 O O . THR A 1 150 ? -6.864 7.402 13.941 1.00 87.69 150 THR A O 1
ATOM 1214 N N . LYS A 1 151 ? -6.898 5.385 14.955 1.00 78.94 151 LYS A N 1
ATOM 1215 C CA . LYS A 1 151 ? -6.551 5.792 16.337 1.00 78.94 151 LYS A CA 1
ATOM 1216 C C . LYS A 1 151 ? -5.350 6.742 16.461 1.00 78.94 151 LYS A C 1
ATOM 1218 O O . LYS A 1 151 ? -5.235 7.458 17.450 1.00 78.94 151 LYS A O 1
ATOM 1223 N N . LYS A 1 152 ? -4.427 6.744 15.492 1.00 73.12 152 LYS A N 1
ATOM 1224 C CA . LYS A 1 152 ? -3.192 7.560 15.520 1.00 73.12 152 LYS A CA 1
ATOM 1225 C C . LYS A 1 152 ? -2.930 8.340 14.230 1.00 73.12 152 LYS A C 1
ATOM 1227 O O . LYS A 1 152 ? -1.837 8.876 14.054 1.00 73.12 152 LYS A O 1
ATOM 1232 N N . MET A 1 153 ? -3.900 8.407 13.321 1.00 82.06 153 MET A N 1
ATOM 1233 C CA . MET A 1 153 ? -3.725 9.164 12.083 1.00 82.06 153 MET A CA 1
ATOM 1234 C C . MET A 1 153 ? -3.818 10.656 12.383 1.00 82.06 153 MET A C 1
ATOM 1236 O O . MET A 1 153 ? -4.840 11.122 12.881 1.00 82.06 153 MET A O 1
ATOM 1240 N N . LYS A 1 154 ? -2.763 11.416 12.096 1.00 73.94 154 LYS A N 1
ATOM 1241 C CA . LYS A 1 154 ? -2.818 12.881 12.104 1.00 73.94 154 LYS A CA 1
ATOM 1242 C C . LYS A 1 154 ? -3.039 13.332 10.671 1.00 73.94 154 LYS A C 1
ATOM 1244 O O . LYS A 1 154 ? -2.281 12.938 9.797 1.00 73.94 154 LYS A O 1
ATOM 1249 N N . MET A 1 155 ? -4.080 14.121 10.442 1.00 69.00 155 MET A N 1
ATOM 1250 C CA . MET A 1 155 ? -4.352 14.655 9.113 1.00 69.00 155 MET A CA 1
ATOM 1251 C C . MET A 1 155 ? -3.390 15.819 8.877 1.00 69.00 155 MET A C 1
ATOM 1253 O O . MET A 1 155 ? -3.338 16.739 9.690 1.00 69.00 155 MET A O 1
ATOM 1257 N N . SER A 1 156 ? -2.604 15.756 7.808 1.00 69.69 156 SER A N 1
ATOM 1258 C CA . SER A 1 156 ? -1.708 16.831 7.379 1.00 69.69 156 SER A CA 1
ATOM 1259 C C . SER A 1 156 ? -2.013 17.148 5.924 1.00 69.69 156 SER A C 1
ATOM 1261 O O . SER A 1 156 ? -2.122 16.233 5.114 1.00 69.69 156 SER A O 1
ATOM 1263 N N . SER A 1 157 ? -2.133 18.432 5.593 1.00 64.81 157 SER A N 1
ATOM 1264 C CA . SER A 1 157 ? -2.235 18.903 4.207 1.00 64.81 157 SER A CA 1
ATOM 1265 C C . SER A 1 157 ? -0.868 19.067 3.535 1.00 64.81 157 SER A C 1
ATOM 1267 O O . SER A 1 157 ? -0.802 19.243 2.327 1.00 64.81 157 SER A O 1
ATOM 1269 N N . LYS A 1 158 ? 0.233 19.015 4.303 1.00 68.06 158 LYS A N 1
ATOM 1270 C CA . LYS A 1 158 ? 1.588 19.333 3.816 1.00 68.06 158 LYS A CA 1
ATOM 1271 C C . LYS A 1 158 ? 2.375 18.126 3.306 1.00 68.06 158 LYS A C 1
ATOM 1273 O O . LYS A 1 158 ? 3.388 18.296 2.645 1.00 68.06 158 LYS A O 1
ATOM 1278 N N . THR A 1 159 ? 1.977 16.913 3.678 1.00 77.94 159 THR A N 1
ATOM 1279 C CA . THR A 1 159 ? 2.733 15.686 3.387 1.00 77.94 159 THR A CA 1
ATOM 1280 C C . THR A 1 159 ? 1.779 14.563 3.043 1.00 77.94 159 THR A C 1
ATOM 1282 O O . THR A 1 159 ? 0.744 14.439 3.698 1.00 77.94 159 THR A O 1
ATOM 1285 N N . ILE A 1 160 ? 2.165 13.707 2.098 1.00 86.00 160 ILE A N 1
ATOM 1286 C CA . ILE A 1 160 ? 1.397 12.506 1.767 1.00 86.00 160 ILE A CA 1
ATOM 1287 C C . ILE A 1 160 ? 1.342 11.622 3.015 1.00 86.00 160 ILE A C 1
ATOM 1289 O O . ILE A 1 160 ? 2.375 11.267 3.596 1.00 86.00 160 ILE A O 1
ATOM 1293 N N . GLN A 1 161 ? 0.134 11.279 3.460 1.00 89.44 161 GLN A N 1
ATOM 1294 C CA . GLN A 1 161 ? -0.027 10.421 4.619 1.00 89.44 161 GLN A CA 1
ATOM 1295 C C . GLN A 1 161 ? 0.376 8.992 4.252 1.00 89.44 161 GLN A C 1
ATOM 1297 O O . GLN A 1 161 ? -0.081 8.421 3.266 1.00 89.44 161 GLN A O 1
ATOM 1302 N N . PHE A 1 162 ? 1.212 8.387 5.093 1.00 90.88 162 PHE A N 1
ATOM 1303 C CA . PHE A 1 162 ? 1.470 6.954 5.028 1.00 90.88 162 PHE A CA 1
ATOM 1304 C C . PHE A 1 162 ? 0.338 6.215 5.753 1.00 90.88 162 PHE A C 1
ATOM 1306 O O . PHE A 1 162 ? 0.189 6.371 6.976 1.00 90.88 162 PHE A O 1
ATOM 1313 N N . TYR A 1 163 ? -0.424 5.396 5.030 1.00 92.25 163 TYR A N 1
ATOM 1314 C CA . TYR A 1 163 ? -1.464 4.537 5.596 1.00 92.25 163 TYR A CA 1
ATOM 1315 C C . TYR A 1 163 ? -0.881 3.152 5.899 1.00 92.25 163 TYR A C 1
ATOM 1317 O O . TYR A 1 163 ? -0.449 2.439 5.002 1.00 92.25 163 TYR A O 1
ATOM 1325 N N . ALA A 1 164 ? -0.818 2.792 7.185 1.00 92.50 164 ALA A N 1
ATOM 1326 C CA . ALA A 1 164 ? -0.313 1.491 7.617 1.00 92.50 164 ALA A CA 1
ATOM 1327 C C . ALA A 1 164 ? -1.477 0.507 7.782 1.00 92.50 164 ALA A C 1
ATOM 1329 O O . ALA A 1 164 ? -2.243 0.602 8.748 1.00 92.50 164 ALA A O 1
ATOM 1330 N N . TRP A 1 165 ? -1.566 -0.443 6.861 1.00 95.44 165 TRP A N 1
ATOM 1331 C CA . TRP A 1 165 ? -2.626 -1.437 6.776 1.00 95.44 165 TRP A CA 1
ATOM 1332 C C . TRP A 1 165 ? -2.411 -2.540 7.811 1.00 95.44 165 TRP A C 1
ATOM 1334 O O . TRP A 1 165 ? -1.320 -3.088 7.953 1.00 95.44 165 TRP A O 1
ATOM 1344 N N . ALA A 1 166 ? -3.454 -2.839 8.577 1.00 94.38 166 ALA A N 1
ATOM 1345 C CA . ALA A 1 166 ? -3.451 -3.904 9.571 1.00 94.38 166 ALA A CA 1
ATOM 1346 C C . ALA A 1 166 ? -3.823 -5.258 8.954 1.00 94.38 166 ALA A C 1
ATOM 1348 O O . ALA A 1 166 ? -3.363 -6.294 9.431 1.00 94.38 166 ALA A O 1
ATOM 1349 N N . LYS A 1 167 ? -4.651 -5.246 7.905 1.00 95.75 167 LYS A N 1
ATOM 1350 C CA . LYS A 1 167 ? -5.200 -6.448 7.279 1.00 95.75 167 LYS A CA 1
ATOM 1351 C C . LYS A 1 167 ? -5.439 -6.216 5.788 1.00 95.75 167 LYS A C 1
ATOM 1353 O O . LYS A 1 167 ? -5.854 -5.125 5.398 1.00 95.75 167 LYS A O 1
ATOM 1358 N N . ILE A 1 168 ? -5.182 -7.243 4.987 1.00 97.19 168 ILE A N 1
ATOM 1359 C CA . ILE A 1 168 ? -5.461 -7.309 3.550 1.00 97.19 168 ILE A CA 1
ATOM 1360 C C . ILE A 1 168 ? -6.452 -8.450 3.339 1.00 97.19 168 ILE A C 1
ATOM 1362 O O . ILE A 1 168 ? -6.252 -9.546 3.853 1.00 97.19 168 ILE A O 1
ATOM 1366 N N . ILE A 1 169 ? -7.538 -8.197 2.625 1.00 96.38 169 ILE A N 1
ATOM 1367 C CA . ILE A 1 169 ? -8.569 -9.181 2.305 1.00 96.38 169 ILE A CA 1
ATOM 1368 C C . ILE A 1 169 ? -8.554 -9.342 0.782 1.00 96.38 169 ILE A C 1
ATOM 1370 O O . ILE A 1 169 ? -8.972 -8.417 0.082 1.00 96.38 169 ILE A O 1
ATOM 1374 N N . PRO A 1 170 ? -8.013 -10.454 0.260 1.00 94.06 170 PRO A N 1
ATOM 1375 C CA . PRO A 1 170 ? -8.044 -10.748 -1.168 1.00 94.06 170 PRO A CA 1
ATOM 1376 C C . PRO A 1 170 ? -9.478 -10.908 -1.696 1.00 94.06 170 PRO A C 1
ATOM 1378 O O . PRO A 1 170 ? -10.363 -11.259 -0.914 1.00 94.06 170 PRO A O 1
ATOM 1381 N N . PRO A 1 171 ? -9.716 -10.711 -3.006 1.00 92.50 171 PRO A N 1
ATOM 1382 C CA . PRO A 1 171 ? -11.022 -10.986 -3.614 1.00 92.50 171 PRO A CA 1
ATOM 1383 C C . PRO A 1 171 ? -11.404 -12.471 -3.515 1.00 92.50 171 PRO A C 1
ATOM 1385 O O . PRO A 1 171 ? -12.582 -12.808 -3.443 1.00 92.50 171 PRO A O 1
ATOM 1388 N N . VAL A 1 172 ? -10.402 -13.357 -3.486 1.00 88.19 172 VAL A N 1
ATOM 1389 C CA . VAL A 1 172 ? -10.562 -14.801 -3.304 1.00 88.19 172 VAL A CA 1
ATOM 1390 C C . VAL A 1 172 ? -9.563 -15.286 -2.259 1.00 88.19 172 VAL A C 1
ATOM 1392 O O . VAL A 1 172 ? -8.367 -15.017 -2.362 1.00 88.19 172 VAL A O 1
ATOM 1395 N N . GLY A 1 173 ? -10.048 -16.040 -1.274 1.00 82.06 173 GLY A N 1
ATOM 1396 C CA . GLY A 1 173 ? -9.227 -16.652 -0.234 1.00 82.06 173 GLY A CA 1
ATOM 1397 C C . GLY A 1 173 ? -9.345 -15.972 1.128 1.00 82.06 173 GLY A C 1
ATOM 1398 O O . GLY A 1 173 ? -10.228 -15.153 1.381 1.00 82.06 173 GLY A O 1
ATOM 1399 N N . ASN A 1 174 ? -8.452 -16.362 2.034 1.00 88.62 174 ASN A N 1
ATOM 1400 C CA . ASN A 1 174 ? -8.511 -15.937 3.425 1.00 88.62 174 ASN A CA 1
ATOM 1401 C C . ASN A 1 174 ? -7.870 -14.570 3.635 1.00 88.62 174 ASN A C 1
ATOM 1403 O O . ASN A 1 174 ? -6.895 -14.185 2.991 1.00 88.62 174 ASN A O 1
ATOM 1407 N N . SER A 1 175 ? -8.401 -13.849 4.614 1.00 91.44 175 SER A N 1
ATOM 1408 C CA . SER A 1 175 ? -7.851 -12.564 4.998 1.00 91.44 175 SER A CA 1
ATOM 1409 C C . SER A 1 175 ? -6.470 -12.689 5.645 1.00 91.44 175 SER A C 1
ATOM 1411 O O . SER A 1 175 ? -6.261 -13.546 6.499 1.00 91.44 175 SER A O 1
ATOM 1413 N N . PHE A 1 176 ? -5.569 -11.772 5.313 1.00 94.44 176 PHE A N 1
ATOM 1414 C CA . PHE A 1 176 ? -4.189 -11.734 5.775 1.00 94.44 176 PHE A CA 1
ATOM 1415 C C . PHE A 1 176 ? -3.972 -10.594 6.777 1.00 94.44 176 PHE A C 1
ATOM 1417 O O . PHE A 1 176 ? -4.019 -9.412 6.429 1.00 94.44 176 PHE A O 1
ATOM 1424 N N . SER A 1 177 ? -3.734 -10.941 8.040 1.00 95.12 177 SER A N 1
ATOM 1425 C CA . SER A 1 177 ? -3.441 -9.994 9.123 1.00 95.12 177 SER A CA 1
ATOM 1426 C C . SER A 1 177 ? -1.935 -9.741 9.227 1.00 95.12 177 SER A C 1
ATOM 1428 O O . SER A 1 177 ? -1.148 -10.672 9.404 1.00 95.12 177 SER A O 1
ATOM 1430 N N . VAL A 1 178 ? -1.511 -8.475 9.159 1.00 92.19 178 VAL A N 1
ATOM 1431 C CA . VAL A 1 178 ? -0.088 -8.084 9.238 1.00 92.19 178 VAL A CA 1
ATOM 1432 C C . VAL A 1 178 ? 0.514 -8.440 10.598 1.00 92.19 178 VAL A C 1
ATOM 1434 O O . VAL A 1 178 ? 1.692 -8.774 10.689 1.00 92.19 178 VAL A O 1
ATOM 1437 N N . ASN A 1 179 ? -0.284 -8.382 11.668 1.00 90.19 179 ASN A N 1
ATOM 1438 C CA . ASN A 1 179 ? 0.192 -8.673 13.019 1.00 90.19 179 ASN A CA 1
ATOM 1439 C C . ASN A 1 179 ? 0.384 -10.177 13.269 1.00 90.19 179 ASN A C 1
ATOM 1441 O O . ASN A 1 179 ? 1.330 -10.549 13.956 1.00 90.19 179 ASN A O 1
ATOM 1445 N N . GLU A 1 180 ? -0.485 -11.019 12.707 1.00 90.88 180 GLU A N 1
ATOM 1446 C CA . GLU A 1 180 ? -0.368 -12.483 12.801 1.00 90.88 180 GLU A CA 1
ATOM 1447 C C . GLU A 1 180 ? 0.775 -13.013 11.927 1.00 90.88 180 GLU A C 1
ATOM 1449 O O . GLU A 1 180 ? 1.466 -13.949 12.310 1.00 90.88 180 GLU A O 1
ATOM 1454 N N . ASN A 1 181 ? 1.043 -12.361 10.792 1.00 89.69 181 ASN A N 1
ATOM 1455 C CA . ASN A 1 181 ? 2.033 -12.809 9.810 1.00 89.69 181 ASN A CA 1
ATOM 1456 C C . ASN A 1 181 ? 3.368 -12.047 9.890 1.00 89.69 181 ASN A C 1
ATOM 1458 O O . ASN A 1 181 ? 4.117 -11.992 8.916 1.00 89.69 181 ASN A O 1
ATOM 1462 N N . LYS A 1 182 ? 3.698 -11.450 11.046 1.00 89.06 182 LYS A N 1
ATOM 1463 C CA . LYS A 1 182 ? 4.920 -10.637 11.223 1.00 89.06 182 LYS A CA 1
ATOM 1464 C C . LYS A 1 182 ? 6.197 -11.355 10.805 1.00 89.06 182 LYS A C 1
ATOM 1466 O O . LYS A 1 182 ? 7.038 -10.736 10.167 1.00 89.06 182 LYS A O 1
ATOM 1471 N N . LYS A 1 183 ? 6.338 -12.631 11.178 1.00 85.50 183 LYS A N 1
ATOM 1472 C CA . LYS A 1 183 ? 7.531 -13.432 10.871 1.00 85.50 183 LYS A CA 1
ATOM 1473 C C . LYS A 1 183 ? 7.711 -13.577 9.358 1.00 85.50 183 LYS A C 1
ATOM 1475 O O . LYS A 1 183 ? 8.737 -13.167 8.837 1.00 85.50 183 LYS A O 1
ATOM 1480 N N . VAL A 1 184 ? 6.658 -14.015 8.666 1.00 86.44 184 VAL A N 1
ATOM 1481 C CA . VAL A 1 184 ? 6.631 -14.144 7.199 1.00 86.44 184 VAL A CA 1
ATOM 1482 C C . VAL A 1 184 ? 6.988 -12.819 6.524 1.00 86.44 184 VAL A C 1
ATOM 1484 O O . VAL A 1 184 ? 7.808 -12.774 5.616 1.00 86.44 184 VAL A O 1
ATOM 1487 N N . LEU A 1 185 ? 6.412 -11.711 6.991 1.00 87.81 185 LEU A N 1
ATOM 1488 C CA . LEU A 1 185 ? 6.692 -10.388 6.434 1.00 87.81 185 LEU A CA 1
ATOM 1489 C C . LEU A 1 185 ? 8.126 -9.916 6.710 1.00 87.81 185 LEU A C 1
ATOM 1491 O O . LEU A 1 185 ? 8.722 -9.272 5.850 1.00 87.81 185 LEU A O 1
ATOM 1495 N N . ALA A 1 186 ? 8.696 -10.240 7.871 1.00 86.38 186 ALA A N 1
ATOM 1496 C CA . ALA A 1 186 ? 10.099 -9.966 8.169 1.00 86.38 186 ALA A CA 1
ATOM 1497 C C . ALA A 1 186 ? 11.036 -10.771 7.252 1.00 86.38 186 ALA A C 1
ATOM 1499 O O . ALA A 1 186 ? 12.023 -10.222 6.755 1.00 86.38 186 ALA A O 1
ATOM 1500 N N . ASP A 1 187 ? 10.689 -12.026 6.955 1.00 82.31 187 ASP A N 1
ATOM 1501 C CA . ASP A 1 187 ? 11.425 -12.869 6.009 1.00 82.31 187 ASP A CA 1
ATOM 1502 C C . ASP A 1 187 ? 11.338 -12.308 4.581 1.00 82.31 187 ASP A C 1
ATOM 1504 O O . ASP A 1 187 ? 12.363 -12.195 3.908 1.00 82.31 187 ASP A O 1
ATOM 1508 N N . VAL A 1 188 ? 10.168 -11.814 4.152 1.00 83.56 188 VAL A N 1
ATOM 1509 C CA . VAL A 1 188 ? 10.015 -11.071 2.884 1.00 83.56 188 VAL A CA 1
ATOM 1510 C C . VAL A 1 188 ? 10.915 -9.832 2.861 1.00 83.56 188 VAL A C 1
ATOM 1512 O O . VAL A 1 188 ? 11.644 -9.614 1.894 1.00 83.56 188 VAL A O 1
ATOM 1515 N N . LEU A 1 189 ? 10.918 -9.022 3.928 1.00 85.06 189 LEU A N 1
ATOM 1516 C CA . LEU A 1 189 ? 11.785 -7.842 4.017 1.00 85.06 189 LEU A CA 1
ATOM 1517 C C . LEU A 1 189 ? 13.273 -8.222 3.934 1.00 85.06 189 LEU A C 1
ATOM 1519 O O . LEU A 1 189 ? 14.055 -7.485 3.332 1.00 85.06 189 LEU A O 1
ATOM 1523 N N . LYS A 1 190 ? 13.679 -9.343 4.540 1.00 83.50 190 LYS A N 1
ATOM 1524 C CA . LYS A 1 190 ? 15.052 -9.861 4.482 1.00 83.50 190 LYS A CA 1
ATOM 1525 C C . LYS A 1 190 ? 15.402 -10.364 3.080 1.00 83.50 190 LYS A C 1
ATOM 1527 O O . LYS A 1 190 ? 16.448 -9.987 2.562 1.00 83.50 190 LYS A O 1
ATOM 1532 N N . GLY A 1 191 ? 14.518 -11.135 2.449 1.00 80.56 191 GLY A N 1
ATOM 1533 C CA . GLY A 1 191 ? 14.686 -11.624 1.080 1.00 80.56 191 GLY A CA 1
ATOM 1534 C C . GLY A 1 191 ? 14.845 -10.480 0.080 1.00 80.56 191 GLY A C 1
ATOM 1535 O O . GLY A 1 191 ? 15.798 -10.463 -0.691 1.00 80.56 191 GLY A O 1
ATOM 1536 N N . LEU A 1 192 ? 13.990 -9.457 0.172 1.00 79.44 192 LEU A N 1
ATOM 1537 C CA . LEU A 1 192 ? 14.089 -8.255 -0.661 1.00 79.44 192 LEU A CA 1
ATOM 1538 C C . LEU A 1 192 ? 15.394 -7.481 -0.428 1.00 79.44 192 LEU A C 1
ATOM 1540 O O . LEU A 1 192 ? 15.990 -6.988 -1.382 1.00 79.44 192 LEU A O 1
ATOM 1544 N N . LYS A 1 193 ? 15.865 -7.370 0.823 1.00 78.00 193 LYS A N 1
ATOM 1545 C CA . LYS A 1 193 ? 17.162 -6.735 1.122 1.00 78.00 193 LYS A CA 1
ATOM 1546 C C . LYS A 1 193 ? 18.311 -7.499 0.474 1.00 78.00 193 LYS A C 1
ATOM 1548 O O . LYS A 1 193 ? 19.122 -6.874 -0.199 1.00 78.00 193 LYS A O 1
ATOM 1553 N N . ASN A 1 194 ? 18.342 -8.819 0.656 1.00 73.00 194 ASN A N 1
ATOM 1554 C CA . ASN A 1 194 ? 19.375 -9.684 0.096 1.00 73.00 194 ASN A CA 1
ATOM 1555 C C . ASN A 1 194 ? 19.384 -9.611 -1.433 1.00 73.00 194 ASN A C 1
ATOM 1557 O O . ASN A 1 194 ? 20.442 -9.485 -2.039 1.00 73.00 194 ASN A O 1
ATOM 1561 N N . PHE A 1 195 ? 18.204 -9.622 -2.053 1.00 69.31 195 PHE A N 1
ATOM 1562 C CA . PHE A 1 195 ? 18.069 -9.472 -3.495 1.00 69.31 195 PHE A CA 1
ATOM 1563 C C . PHE A 1 195 ? 18.667 -8.139 -3.976 1.00 69.31 195 PHE A C 1
ATOM 1565 O O . PHE A 1 195 ? 19.516 -8.121 -4.861 1.00 69.31 195 PHE A O 1
ATOM 1572 N N . ILE A 1 196 ? 18.323 -7.018 -3.335 1.00 69.69 196 ILE A N 1
ATOM 1573 C CA . ILE A 1 196 ? 18.883 -5.708 -3.704 1.00 69.69 196 ILE A CA 1
ATOM 1574 C C . ILE A 1 196 ? 20.402 -5.641 -3.471 1.00 69.69 196 ILE A C 1
ATOM 1576 O O . ILE A 1 196 ? 21.098 -5.005 -4.257 1.00 69.69 196 ILE A O 1
ATOM 1580 N N . SER A 1 197 ? 20.930 -6.261 -2.409 1.00 63.59 197 SER A N 1
ATOM 1581 C CA . SER A 1 197 ? 22.371 -6.228 -2.117 1.00 63.59 197 SER A CA 1
ATOM 1582 C C . SER A 1 197 ? 23.197 -7.110 -3.053 1.00 63.59 197 SER A C 1
ATOM 1584 O O . SER A 1 197 ? 24.330 -6.757 -3.365 1.00 63.59 197 SER A O 1
ATOM 1586 N N . VAL A 1 198 ? 22.648 -8.249 -3.486 1.00 55.25 198 VAL A N 1
ATOM 1587 C CA . VAL A 1 198 ? 23.332 -9.203 -4.374 1.00 55.25 198 VAL A CA 1
ATOM 1588 C C . VAL 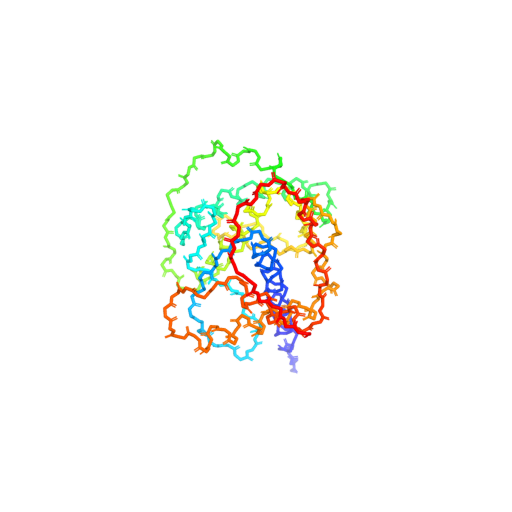A 1 198 ? 23.277 -8.736 -5.833 1.00 55.25 198 VAL A C 1
ATOM 1590 O O . VAL A 1 198 ? 24.259 -8.875 -6.556 1.00 55.25 198 VAL A O 1
ATOM 1593 N N . PHE A 1 199 ? 22.169 -8.126 -6.265 1.00 51.28 199 PHE A N 1
ATOM 1594 C CA . PHE A 1 199 ? 21.921 -7.792 -7.670 1.00 51.28 199 PHE A CA 1
ATOM 1595 C C . PHE A 1 199 ? 22.083 -6.297 -7.994 1.00 51.28 199 PHE A C 1
ATOM 1597 O O . PHE A 1 199 ? 21.196 -5.683 -8.581 1.00 51.28 199 PHE A O 1
ATOM 1604 N N . ASN A 1 200 ? 23.258 -5.706 -7.747 1.00 48.31 200 ASN A N 1
ATOM 1605 C CA . ASN A 1 200 ? 23.687 -4.475 -8.450 1.00 48.31 200 ASN A CA 1
ATOM 1606 C C . ASN A 1 200 ? 23.949 -4.733 -9.969 1.00 48.31 200 ASN A C 1
ATOM 1608 O O . ASN A 1 200 ? 24.907 -4.228 -10.547 1.00 48.31 200 ASN A O 1
ATOM 1612 N N . ILE A 1 201 ? 23.094 -5.535 -10.615 1.00 37.06 201 ILE A N 1
ATOM 1613 C CA . ILE A 1 201 ? 23.102 -5.993 -12.014 1.00 37.06 201 ILE A CA 1
ATOM 1614 C C . ILE A 1 201 ? 21.691 -5.692 -12.588 1.00 37.06 201 ILE A C 1
ATOM 1616 O O . ILE A 1 201 ? 20.718 -5.766 -11.836 1.00 37.06 201 ILE A O 1
ATOM 1620 N N . PRO A 1 202 ? 21.556 -5.268 -13.865 1.00 34.78 202 PRO A N 1
ATOM 1621 C CA . PRO A 1 202 ? 20.358 -4.637 -14.441 1.00 34.78 202 PRO A CA 1
ATOM 1622 C C . PRO A 1 202 ? 19.020 -5.397 -14.296 1.00 34.78 202 PRO A C 1
ATOM 1624 O O . PRO A 1 202 ? 18.983 -6.602 -14.056 1.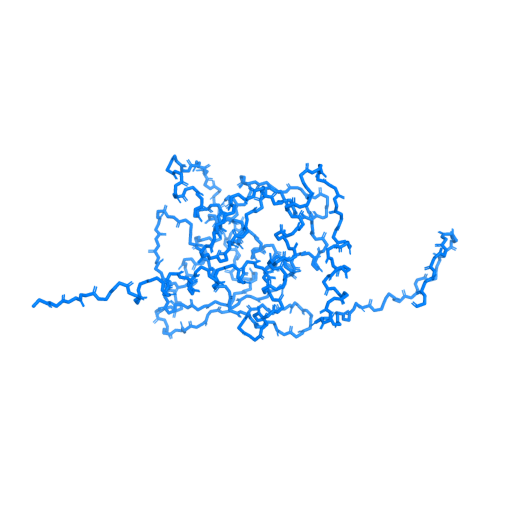00 34.78 202 PRO A O 1
ATOM 1627 N N . PRO A 1 203 ? 17.892 -4.668 -14.438 1.00 40.72 203 PRO A N 1
ATOM 1628 C CA . PRO A 1 203 ? 16.589 -5.056 -13.922 1.00 40.72 203 PRO A CA 1
ATOM 1629 C C . PRO A 1 203 ? 15.859 -5.995 -14.882 1.00 40.72 203 PRO A C 1
ATOM 1631 O O . PRO A 1 203 ? 15.095 -5.523 -15.712 1.00 40.72 203 PRO A O 1
ATOM 1634 N N . ASP A 1 204 ? 16.043 -7.307 -14.747 1.00 43.16 204 ASP A N 1
ATOM 1635 C CA . ASP A 1 204 ? 15.149 -8.275 -15.410 1.00 43.16 204 ASP A CA 1
ATOM 1636 C C . ASP A 1 204 ? 14.938 -9.593 -14.646 1.00 43.16 204 ASP A C 1
ATOM 1638 O O . ASP A 1 204 ? 14.423 -10.571 -15.186 1.00 43.16 204 ASP A O 1
ATOM 1642 N N . CYS A 1 205 ? 15.245 -9.627 -13.348 1.00 40.50 205 CYS A N 1
ATOM 1643 C CA . CYS A 1 205 ? 14.955 -10.806 -12.535 1.00 40.50 205 CYS A CA 1
ATOM 1644 C C . CYS A 1 205 ? 13.438 -10.914 -12.275 1.00 40.50 205 CYS A C 1
ATOM 1646 O O . CYS A 1 205 ? 12.826 -10.048 -11.643 1.00 40.50 205 CYS A O 1
ATOM 1648 N N . GLY A 1 206 ? 12.821 -11.951 -12.843 1.00 45.72 206 GLY A N 1
ATOM 1649 C CA . GLY A 1 206 ? 11.381 -12.190 -12.824 1.00 45.72 206 GLY A CA 1
ATOM 1650 C C . GLY A 1 206 ? 10.838 -12.594 -11.450 1.00 45.72 206 GLY A C 1
ATOM 1651 O O . GLY A 1 206 ? 11.526 -13.185 -10.623 1.00 45.72 206 GLY A O 1
ATOM 1652 N N . SER A 1 207 ? 9.548 -12.322 -11.239 1.00 51.75 207 SER A N 1
ATOM 1653 C CA . SER A 1 207 ? 8.754 -12.661 -10.046 1.00 51.75 207 SER A CA 1
ATOM 1654 C C . SER A 1 207 ? 8.859 -14.128 -9.597 1.00 51.75 207 SER A C 1
ATOM 1656 O O . SER A 1 207 ? 8.651 -14.417 -8.420 1.00 51.75 207 SER A O 1
ATOM 1658 N N . ALA A 1 208 ? 9.216 -15.048 -10.497 1.00 45.41 208 ALA A N 1
ATOM 1659 C CA . ALA A 1 208 ? 9.298 -16.479 -10.226 1.00 45.41 208 ALA A CA 1
ATOM 1660 C C . ALA A 1 208 ? 10.437 -16.878 -9.267 1.00 45.41 208 ALA A C 1
ATOM 1662 O O . ALA A 1 208 ? 10.214 -17.730 -8.416 1.00 45.41 208 ALA A O 1
ATOM 1663 N N . GLU A 1 209 ? 11.624 -16.265 -9.337 1.00 44.88 209 GLU A N 1
ATOM 1664 C CA . GLU A 1 209 ? 12.756 -16.635 -8.461 1.00 44.88 209 GLU A CA 1
ATOM 1665 C C . GLU A 1 209 ? 12.587 -16.117 -7.030 1.00 44.88 209 GLU A C 1
ATOM 1667 O O . GLU A 1 209 ? 12.944 -16.797 -6.066 1.00 44.88 209 GLU A O 1
ATOM 1672 N N . LEU A 1 210 ? 11.995 -14.931 -6.864 1.00 51.47 210 LEU A N 1
ATOM 1673 C CA . LEU A 1 210 ? 11.689 -14.392 -5.540 1.00 51.47 210 LEU A CA 1
ATOM 1674 C C . LEU A 1 210 ? 10.570 -15.199 -4.868 1.00 51.47 210 LEU A C 1
ATOM 1676 O O . LEU A 1 210 ? 10.683 -15.528 -3.689 1.00 51.47 210 LEU A O 1
ATOM 1680 N N . LEU A 1 211 ? 9.520 -15.555 -5.619 1.00 50.44 211 LEU A N 1
ATOM 1681 C CA . LEU A 1 211 ? 8.454 -16.423 -5.121 1.00 50.44 211 LEU A CA 1
ATOM 1682 C C . LEU A 1 211 ? 8.973 -17.830 -4.828 1.00 50.44 211 LEU A C 1
ATOM 1684 O O . LEU A 1 211 ? 8.645 -18.352 -3.776 1.00 50.44 211 LEU A O 1
ATOM 1688 N N . CYS A 1 212 ? 9.848 -18.396 -5.664 1.00 44.47 212 CYS A N 1
ATOM 1689 C CA . CYS A 1 212 ? 10.463 -19.704 -5.424 1.00 44.47 212 CYS A CA 1
ATOM 1690 C C . CYS A 1 212 ? 11.302 -19.712 -4.136 1.00 44.47 212 CYS A C 1
ATOM 1692 O O . CYS A 1 212 ? 11.132 -20.591 -3.298 1.00 44.47 212 CYS A O 1
ATOM 1694 N N . ASN A 1 213 ? 12.126 -18.685 -3.899 1.00 48.03 213 ASN A N 1
ATOM 1695 C CA . ASN A 1 213 ? 12.901 -18.569 -2.659 1.00 48.03 213 ASN A CA 1
ATOM 1696 C C . ASN A 1 213 ? 12.019 -18.363 -1.409 1.00 48.03 213 ASN A C 1
ATOM 1698 O O . ASN A 1 213 ? 12.383 -18.805 -0.320 1.00 48.03 213 ASN A O 1
ATOM 1702 N N . ILE A 1 214 ? 10.858 -17.709 -1.542 1.00 50.41 214 ILE A N 1
ATOM 1703 C CA . ILE A 1 214 ? 9.886 -17.529 -0.448 1.00 50.41 214 ILE A CA 1
ATOM 1704 C C . ILE A 1 214 ? 9.056 -18.809 -0.224 1.00 50.41 214 ILE A C 1
ATOM 1706 O O . ILE A 1 214 ? 8.809 -19.188 0.921 1.00 50.41 214 ILE A O 1
ATOM 1710 N N . GLU A 1 215 ? 8.655 -19.501 -1.294 1.00 46.22 215 GLU A N 1
ATOM 1711 C CA . GLU A 1 215 ? 7.932 -20.780 -1.271 1.00 46.22 215 GLU A CA 1
ATOM 1712 C C . GLU A 1 215 ? 8.815 -21.893 -0.674 1.00 46.22 215 GLU A C 1
ATOM 1714 O O . GLU A 1 215 ? 8.349 -22.650 0.179 1.00 46.22 215 GLU A O 1
ATOM 1719 N N . GLN A 1 216 ? 10.111 -21.927 -1.012 1.00 42.12 216 GLN A N 1
ATOM 1720 C CA . GLN A 1 216 ? 11.095 -22.858 -0.442 1.00 42.12 216 GLN A CA 1
ATOM 1721 C C . GLN A 1 216 ? 11.353 -22.629 1.060 1.00 42.12 216 GLN A C 1
ATOM 1723 O O . GLN A 1 216 ? 11.796 -23.549 1.746 1.00 42.12 216 GLN A O 1
ATOM 1728 N N . GLN A 1 217 ? 11.027 -21.448 1.608 1.00 40.97 217 GLN A N 1
ATOM 1729 C CA . GLN A 1 217 ? 11.138 -21.149 3.046 1.00 40.97 217 GLN A CA 1
ATOM 1730 C C . GLN A 1 217 ? 9.845 -21.371 3.862 1.00 40.97 217 GLN A C 1
ATOM 1732 O O . GLN A 1 217 ? 9.772 -20.955 5.017 1.00 40.97 217 GLN A O 1
ATOM 1737 N N . ASN A 1 218 ? 8.885 -22.155 3.349 1.00 39.62 218 ASN A N 1
ATOM 1738 C CA . ASN A 1 218 ? 7.868 -22.853 4.159 1.00 39.62 218 ASN A CA 1
ATOM 1739 C C . ASN A 1 218 ? 6.814 -21.985 4.893 1.00 39.62 218 ASN A C 1
ATOM 1741 O O . ASN A 1 218 ? 6.537 -22.235 6.065 1.00 39.62 218 ASN A O 1
ATOM 1745 N N . TYR A 1 219 ? 6.145 -21.020 4.235 1.00 37.16 219 TYR A N 1
ATOM 1746 C CA . TYR A 1 219 ? 5.011 -20.322 4.894 1.00 37.16 219 TYR A CA 1
ATOM 1747 C C . TYR A 1 219 ? 3.734 -20.035 4.092 1.00 37.16 219 TYR A C 1
ATOM 1749 O O . TYR A 1 219 ? 2.761 -19.604 4.707 1.00 37.16 219 TYR A O 1
ATOM 1757 N N . LEU A 1 220 ? 3.628 -20.317 2.790 1.00 30.39 220 LEU A N 1
ATOM 1758 C CA . LEU A 1 220 ? 2.351 -20.150 2.078 1.00 30.39 220 LEU A CA 1
ATOM 1759 C C . LEU A 1 220 ? 2.181 -21.219 0.990 1.00 30.39 220 LEU A C 1
ATOM 1761 O O . LEU A 1 220 ? 2.693 -21.072 -0.114 1.00 30.39 220 LEU A O 1
ATOM 1765 N N . LYS A 1 221 ? 1.395 -22.270 1.267 1.00 29.27 221 LYS A N 1
ATOM 1766 C CA . LYS A 1 221 ? 0.743 -23.033 0.192 1.00 29.27 221 LYS A CA 1
ATOM 1767 C C . LYS A 1 221 ? -0.333 -22.134 -0.410 1.00 29.27 221 LYS A C 1
ATOM 1769 O O . LYS A 1 221 ? -1.467 -22.100 0.062 1.00 29.27 221 LYS A O 1
ATOM 1774 N N . ILE A 1 222 ? 0.042 -21.347 -1.410 1.00 36.53 222 ILE A N 1
ATOM 1775 C CA . ILE A 1 222 ? -0.920 -20.615 -2.227 1.00 36.53 222 ILE A CA 1
ATOM 1776 C C . ILE A 1 222 ? -1.555 -21.654 -3.148 1.00 36.53 222 ILE A C 1
ATOM 1778 O O . ILE A 1 222 ? -0.904 -22.166 -4.057 1.00 36.53 222 ILE A O 1
ATOM 1782 N N . ASN A 1 223 ? -2.820 -21.995 -2.895 1.00 31.39 223 ASN A N 1
ATOM 1783 C CA . ASN A 1 223 ? -3.615 -22.785 -3.828 1.00 31.39 223 ASN A CA 1
ATOM 1784 C C . ASN A 1 223 ? -3.768 -21.970 -5.115 1.00 31.39 223 ASN A C 1
ATOM 1786 O O . ASN A 1 223 ? -4.660 -21.129 -5.228 1.00 31.39 223 ASN A O 1
ATOM 1790 N N . ARG A 1 224 ? -2.874 -22.191 -6.082 1.00 33.84 224 ARG A N 1
ATOM 1791 C CA . ARG A 1 224 ? -3.096 -21.733 -7.451 1.00 33.84 224 ARG A CA 1
ATOM 1792 C C . ARG A 1 224 ? -4.358 -22.450 -7.947 1.00 33.84 224 ARG A C 1
ATOM 1794 O O . ARG A 1 224 ? -4.442 -23.668 -7.770 1.00 33.84 224 ARG A O 1
ATOM 1801 N N . PRO A 1 225 ? -5.344 -21.751 -8.531 1.00 30.31 225 PRO A N 1
ATOM 1802 C CA . PRO A 1 225 ? -6.453 -22.432 -9.179 1.00 30.31 225 PRO A CA 1
ATOM 1803 C C . PRO A 1 225 ? -5.879 -23.388 -10.228 1.00 30.31 225 PRO A C 1
ATOM 1805 O O . PRO A 1 225 ? -5.063 -22.991 -11.065 1.00 30.31 225 PRO A O 1
ATOM 1808 N N . GLN A 1 226 ? -6.252 -24.666 -10.133 1.00 31.64 226 GLN A N 1
ATOM 1809 C CA . GLN A 1 226 ? -5.887 -25.667 -11.126 1.00 31.64 226 GLN A CA 1
ATOM 1810 C C . GLN A 1 226 ? -6.384 -25.173 -12.487 1.00 31.64 226 GLN A C 1
ATOM 1812 O O . GLN A 1 226 ? -7.580 -24.955 -12.673 1.00 31.64 226 GLN A O 1
ATOM 1817 N N . LYS A 1 227 ? -5.460 -24.967 -13.433 1.00 33.19 227 LYS A N 1
ATOM 1818 C CA . LYS A 1 227 ? -5.818 -24.767 -14.837 1.00 33.19 227 LYS A CA 1
ATOM 1819 C C . LYS A 1 227 ? -6.615 -25.993 -15.276 1.00 33.19 227 LYS A C 1
ATOM 1821 O O . LYS A 1 227 ? -6.064 -27.088 -15.350 1.00 33.19 227 LYS A O 1
ATOM 1826 N N . THR A 1 228 ? -7.896 -25.808 -15.568 1.00 35.06 228 THR A N 1
ATOM 1827 C CA . THR A 1 228 ? -8.678 -26.783 -16.326 1.00 35.06 228 THR A CA 1
ATOM 1828 C C . THR A 1 228 ? -7.985 -27.027 -17.669 1.00 35.06 228 THR A C 1
ATOM 1830 O O . THR A 1 228 ? -7.583 -26.056 -18.322 1.00 35.06 228 THR A O 1
ATOM 1833 N N . PRO A 1 229 ? -7.803 -28.289 -18.091 1.00 34.31 229 PRO A N 1
ATOM 1834 C CA . PRO A 1 229 ? -7.121 -28.603 -19.335 1.00 34.31 229 PRO A CA 1
ATOM 1835 C C . PRO A 1 229 ? -8.002 -28.177 -20.511 1.00 34.31 229 PRO A C 1
ATOM 1837 O O . PRO A 1 229 ? -8.989 -28.826 -20.842 1.00 34.31 229 PRO A O 1
ATOM 1840 N N . SER A 1 230 ? -7.647 -27.058 -21.140 1.00 42.22 230 SER A N 1
ATOM 1841 C CA . SER A 1 230 ? -8.160 -26.706 -22.460 1.00 42.22 230 SER A CA 1
ATOM 1842 C C . SER A 1 230 ? -7.576 -27.695 -23.465 1.00 42.22 230 SER A C 1
ATOM 1844 O O . SER A 1 230 ? -6.367 -27.711 -23.702 1.00 42.22 230 SER A O 1
ATOM 1846 N N . ALA A 1 231 ? -8.441 -28.534 -24.030 1.00 41.91 231 ALA A N 1
ATOM 1847 C CA . ALA A 1 231 ? -8.142 -29.401 -25.156 1.00 41.91 231 ALA A CA 1
ATOM 1848 C C . ALA A 1 231 ? -7.795 -28.530 -26.365 1.00 41.91 231 ALA A C 1
ATOM 1850 O O . ALA A 1 231 ? -8.701 -28.001 -26.975 1.00 41.91 231 ALA A O 1
ATOM 1851 N N . PHE A 1 232 ? -6.509 -28.288 -26.617 1.00 37.50 232 PHE A N 1
ATOM 1852 C CA . PHE A 1 232 ? -5.877 -28.015 -27.917 1.00 37.50 232 PHE A CA 1
ATOM 1853 C C . PHE A 1 232 ? -4.403 -27.685 -27.625 1.00 37.50 232 PHE A C 1
ATOM 1855 O O . PHE A 1 232 ? -4.052 -26.567 -27.258 1.00 37.50 232 PHE A O 1
ATOM 1862 N N . GLN A 1 233 ? -3.534 -28.690 -27.746 1.00 35.38 233 GLN A N 1
ATOM 1863 C CA . GLN A 1 233 ? -2.093 -28.498 -27.931 1.00 35.38 233 GLN A CA 1
ATOM 1864 C C . GLN A 1 233 ? -1.720 -28.900 -29.362 1.00 35.38 233 GLN A C 1
ATOM 1866 O O . GLN A 1 233 ? -2.376 -29.764 -29.945 1.00 35.38 233 GLN A O 1
ATOM 1871 N N . PRO A 1 234 ? -0.609 -28.355 -29.879 1.00 36.41 234 PRO A N 1
ATOM 1872 C CA . PRO A 1 234 ? 0.536 -29.248 -30.026 1.00 36.41 234 PRO A CA 1
ATOM 1873 C C . PRO A 1 234 ? 1.818 -28.718 -29.359 1.00 36.41 234 PRO A C 1
ATOM 1875 O O . PRO A 1 234 ? 2.396 -27.721 -29.767 1.00 36.41 234 PRO A O 1
ATOM 1878 N N . SER A 1 235 ? 2.245 -29.486 -28.349 1.00 33.53 235 SER A N 1
ATOM 1879 C CA . SER A 1 235 ? 3.597 -29.963 -28.005 1.00 33.53 235 SER A CA 1
ATOM 1880 C C . SER A 1 235 ? 4.807 -29.022 -27.863 1.00 33.53 235 SER A C 1
ATOM 1882 O O . SER A 1 235 ? 5.122 -28.254 -28.767 1.00 33.53 235 SER A O 1
ATOM 1884 N N . LYS A 1 236 ? 5.597 -29.366 -26.821 1.00 28.05 236 LYS A N 1
ATOM 1885 C CA . LYS A 1 236 ? 7.026 -29.101 -26.502 1.00 28.05 236 LYS A CA 1
ATOM 1886 C C . LYS A 1 236 ? 7.220 -28.056 -25.388 1.00 28.05 236 LYS A C 1
ATOM 1888 O O . LYS A 1 236 ? 6.743 -26.944 -25.518 1.00 28.05 236 LYS A O 1
ATOM 1893 N N . VAL A 1 237 ? 7.891 -28.307 -24.258 1.00 26.41 237 VAL A N 1
ATOM 1894 C CA . VAL A 1 237 ? 8.765 -29.402 -23.795 1.00 26.41 237 VAL A CA 1
ATOM 1895 C C . VAL A 1 237 ? 8.674 -29.520 -22.261 1.00 26.41 237 VAL A C 1
ATOM 1897 O O . VAL A 1 237 ? 8.413 -28.549 -21.555 1.00 26.41 237 VAL A O 1
ATOM 1900 N N . LEU A 1 238 ? 8.882 -30.757 -21.811 1.00 28.62 238 LEU A N 1
ATOM 1901 C CA . LEU A 1 238 ? 9.039 -31.295 -20.460 1.00 28.62 238 LEU A CA 1
ATOM 1902 C C . LEU A 1 238 ? 10.130 -30.579 -19.639 1.00 28.62 238 LEU A C 1
ATOM 1904 O O . LEU A 1 238 ? 11.213 -30.392 -20.171 1.00 28.62 238 LEU A O 1
ATOM 1908 N N . PHE A 1 239 ? 9.907 -30.338 -18.342 1.00 22.84 239 PHE A N 1
ATOM 1909 C CA . PHE A 1 239 ? 10.902 -30.635 -17.298 1.00 22.84 239 PHE A CA 1
ATOM 1910 C C . PHE A 1 239 ? 10.190 -30.983 -15.988 1.00 22.84 239 PHE A C 1
ATOM 1912 O O . PHE A 1 239 ? 9.369 -30.229 -15.470 1.00 22.84 239 PHE A O 1
ATOM 1919 N N . GLN A 1 240 ? 10.518 -32.174 -15.502 1.00 27.31 240 GLN A N 1
ATOM 1920 C CA . GLN A 1 240 ? 10.127 -32.770 -14.235 1.00 27.31 240 GLN A CA 1
ATOM 1921 C C . GLN A 1 240 ? 11.382 -32.765 -13.361 1.00 27.31 240 GLN A C 1
ATOM 1923 O O . GLN A 1 240 ? 12.440 -33.173 -13.838 1.00 27.31 240 GLN A O 1
ATOM 1928 N N . VAL A 1 241 ? 11.280 -32.327 -12.107 1.00 25.92 241 VAL A N 1
ATOM 1929 C CA . VAL A 1 241 ? 12.275 -32.647 -11.076 1.00 25.92 241 VAL A CA 1
ATOM 1930 C C . VAL A 1 241 ? 11.521 -33.003 -9.797 1.00 25.92 241 VAL A C 1
ATOM 1932 O O . VAL A 1 241 ? 10.514 -32.374 -9.474 1.00 25.92 241 VAL A O 1
ATOM 1935 N N . ILE A 1 242 ? 12.007 -34.094 -9.206 1.00 36.22 242 ILE A N 1
ATOM 1936 C CA . ILE A 1 242 ? 11.504 -34.930 -8.107 1.00 36.22 242 ILE A CA 1
ATOM 1937 C C . ILE A 1 242 ? 11.215 -34.125 -6.838 1.00 36.22 242 ILE A C 1
ATOM 1939 O O . ILE A 1 242 ? 12.040 -33.244 -6.508 1.00 36.22 242 ILE A O 1
#

Foldseek 3Di:
DDDDDPPVVLVVVQVVQLLLQLLLLVLVVVCLVLQKDFAWDQDDDDPRHQ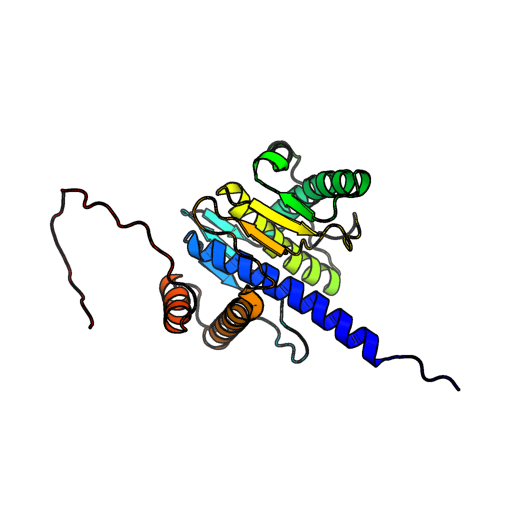HQTFTQWIDDPNDIDGLVNLLQLLVLLLVLVVVQLVVCVVVVNFKDKDALVSSVVSVVDDRDPDDQDPDPVLNVQQRSQSRSSSSVNVQRVQGKIFMFGSPPDDDDPPHRDRTRTQWIGHPDDDIDGSVVCVVLSVVSSVLVNVCSVVPPDDDDDGSVVSVVVSVVVDDDPPPDPPPDDDPDDDDDDDDDDD

Secondary structure (DSSP, 8-state):
-----SHHHHHHHHHHHHHHHHHHHHHHHHHHTTT-EEEEPP----TTSPPPP-EEEEEETTEEEEHHHHHHHHHHHHHHHHHHHHHHHHTT-SEEEE-GGGGGGGGGS-----PPPSSHHHHHHHHHHHHHHHHHHHHHHTT-EEEEE-TTPPP-SSSPPP--EEEEE-SSS--EETTTTHHHHHHHHHHHHHHHHH--S-S---HHHHHHHHHTTSS----PPP----S-----------

Organism: NCBI:txid370355

pLDDT: mean 73.37, std 22.35, range [22.84, 97.81]

Sequence (242 aa):
MTMKSTKTFTTKISESRTKKALSTASLILFSLNQDAKIKFNSTKESNYAEKVFIGEEFKIEGKVYTRPDFLKTAYLFNNEMHNIIKEAKRKGVRDVTVNYNMLRSMQNSVIPEVKEDQNSKVRNKNREAAFSNFLAVFLLERGFTLVTSTKKMKMSSKTIQFYAWAKIIPPVGNSFSVNENKKVLADVLKGLKNFISVFNIPPDCGSAELLCNIEQQNYLKINRPQKTPSAFQPSKVLFQVI